Protein AF-0000000067949387 (afdb_homodimer)

Secondary structure (DSSP, 8-state):
------EEEEE-SSEEEEEEE-TT--GGGEEEEEETTTEEEEEEEEPPPP--TT-EEEE--S--EEEEEEEE--TTB-GGG-EEEEETTEEEEEEEBP-------/------EEEEE-SSEEEEEEE-TT--GGGEEEEEETTTEEEEEEEEPPPP--TT-EEEE--S--EEEEEEEE--TTB-GGG-EEEEETTEEEEEEEBP-------

InterPro domains:
  IPR002068 Alpha crystallin/Hsp20 domain [PF00011] (8-102)
  IPR002068 Alpha crystallin/Hsp20 domain [PS01031] (1-105)
  IPR008978 HSP20-like chaperone [G3DSA:2.60.40.790] (1-105)
  IPR008978 HSP20-like chaperone [SSF49764] (3-104)
  IPR031107 Small heat shock protein [PTHR11527] (1-102)

pLDDT: mean 88.62, std 13.24, range [41.31, 98.38]

Sequence (210 aa):
AFVSTQVDWKETPEAHVFKADLPGLKKEEVKVEIEDDRVLQISGERNVEKEDKNDEWHRVERSSGKFMRRFRLPENAKTEQVKASIENGVLTVTVPKEQVKKPHVAFVSTQVDWKETPEAHVFKADLPGLKKEEVKVEIEDDRVLQISGERNVEKEDKNDEWHRVERSSGKFMRRFRLPENAKTEQVKASIENGVLTVTVPKEQVKKPHV

Structure (mmCIF, N/CA/C/O backbone):
data_AF-0000000067949387-model_v1
#
loop_
_entity.id
_entity.type
_entity.pdbx_description
1 polymer 'SHSP domain-containing protein'
#
loop_
_atom_site.group_PDB
_atom_site.id
_atom_site.type_symbol
_atom_site.label_atom_id
_atom_site.label_alt_id
_atom_site.label_comp_id
_atom_site.label_asym_id
_atom_site.label_entity_id
_atom_site.label_seq_id
_atom_site.pdbx_PDB_ins_code
_atom_site.Cartn_x
_atom_site.Cartn_y
_atom_site.Cartn_z
_atom_site.occupancy
_atom_site.B_iso_or_equiv
_atom_site.auth_seq_id
_atom_site.auth_comp_id
_atom_site.auth_asym_id
_atom_site.auth_atom_id
_atom_site.pdbx_PDB_model_num
ATOM 1 N N . ALA A 1 1 ? -15.594 3.656 -7.992 1 42.53 1 ALA A N 1
ATOM 2 C CA . ALA A 1 1 ? -14.227 3.996 -8.383 1 42.53 1 ALA A CA 1
ATOM 3 C C . ALA A 1 1 ? -13.289 2.805 -8.203 1 42.53 1 ALA A C 1
ATOM 5 O O . ALA A 1 1 ? -13.281 2.172 -7.145 1 42.53 1 ALA A O 1
ATOM 6 N N . PHE A 1 2 ? -13.094 2.039 -9.281 1 52.03 2 PHE A N 1
ATOM 7 C CA . PHE A 1 2 ? -12.367 0.774 -9.289 1 52.03 2 PHE A CA 1
ATOM 8 C C . PHE A 1 2 ? -10.914 0.983 -8.891 1 52.03 2 PHE A C 1
ATOM 10 O O . PHE A 1 2 ? -10.234 1.859 -9.43 1 52.03 2 PHE A O 1
ATOM 17 N N . VAL A 1 3 ? -10.609 0.532 -7.598 1 63 3 VAL A N 1
ATOM 18 C CA . VAL A 1 3 ? -9.242 0.746 -7.145 1 63 3 VAL A CA 1
ATOM 19 C C . VAL A 1 3 ? -8.305 -0.229 -7.852 1 63 3 VAL A C 1
ATOM 21 O O . VAL A 1 3 ? -8.609 -1.419 -7.969 1 63 3 VAL A O 1
ATOM 24 N N . SER A 1 4 ? -7.469 0.314 -8.672 1 75.31 4 SER A N 1
ATOM 25 C CA . SER A 1 4 ? -6.496 -0.556 -9.32 1 75.31 4 SER A CA 1
ATOM 26 C C . SER A 1 4 ? -5.379 -0.956 -8.359 1 75.31 4 SER A C 1
ATOM 28 O O . SER A 1 4 ? -4.703 -0.095 -7.797 1 75.31 4 SER A O 1
ATOM 30 N N . THR A 1 5 ? -5.375 -2.234 -7.984 1 89.75 5 THR A N 1
ATOM 31 C CA . THR A 1 5 ? -4.328 -2.793 -7.137 1 89.75 5 THR A CA 1
ATOM 32 C C . THR A 1 5 ? -3.143 -3.258 -7.98 1 89.75 5 THR A C 1
ATOM 34 O O . THR A 1 5 ? -3.312 -4.016 -8.938 1 89.75 5 THR A O 1
ATOM 37 N N . GLN A 1 6 ? -2.02 -2.697 -7.75 1 91.25 6 GLN A N 1
ATOM 38 C CA . GLN A 1 6 ? -0.816 -3.061 -8.492 1 91.25 6 GLN A CA 1
ATOM 39 C C . GLN A 1 6 ? -0.264 -4.402 -8.023 1 91.25 6 GLN A C 1
ATOM 41 O O . GLN A 1 6 ? -0.118 -4.633 -6.82 1 91.25 6 GLN A O 1
ATOM 46 N N . VAL A 1 7 ? 0.048 -5.312 -9.016 1 95.44 7 VAL A N 1
ATOM 47 C CA . VAL A 1 7 ? 0.517 -6.652 -8.672 1 95.44 7 VAL A CA 1
ATOM 48 C C . VAL A 1 7 ? 1.764 -6.988 -9.492 1 95.44 7 VAL A C 1
ATOM 50 O O . VAL A 1 7 ? 1.801 -6.758 -10.703 1 95.44 7 VAL A O 1
ATOM 53 N N . ASP A 1 8 ? 2.742 -7.422 -8.82 1 95.06 8 ASP A N 1
ATOM 54 C CA . ASP A 1 8 ? 3.879 -8.062 -9.477 1 95.06 8 ASP A CA 1
ATOM 55 C C . ASP A 1 8 ? 3.707 -9.578 -9.516 1 95.06 8 ASP A C 1
ATOM 57 O O . ASP A 1 8 ? 3.182 -10.172 -8.578 1 95.06 8 ASP A O 1
ATOM 61 N N . TRP A 1 9 ? 4.176 -10.141 -10.594 1 96.88 9 TRP A N 1
ATOM 62 C CA . TRP A 1 9 ? 4.199 -11.594 -10.727 1 96.88 9 TRP A CA 1
ATOM 63 C C . TRP A 1 9 ? 5.551 -12.078 -11.242 1 96.88 9 TRP A C 1
ATOM 65 O O . TRP A 1 9 ? 5.914 -11.805 -12.391 1 96.88 9 TRP A O 1
ATOM 75 N N . LYS A 1 10 ? 6.215 -12.75 -10.406 1 95.56 10 LYS A N 1
ATOM 76 C CA . LYS A 1 10 ? 7.496 -13.328 -10.797 1 95.56 10 LYS A CA 1
ATOM 77 C C . LYS A 1 10 ? 7.461 -14.852 -10.711 1 95.56 10 LYS A C 1
ATOM 79 O O . LYS A 1 10 ? 6.82 -15.406 -9.812 1 95.56 10 LYS A O 1
ATOM 84 N N . GLU A 1 11 ? 8.195 -15.438 -11.562 1 95.38 11 GLU A N 1
ATOM 85 C CA . GLU A 1 11 ? 8.336 -16.891 -11.594 1 95.38 11 GLU A CA 1
ATOM 86 C C . GLU A 1 11 ? 9.758 -17.312 -11.227 1 95.38 11 GLU A C 1
ATOM 88 O O . GLU A 1 11 ? 10.719 -16.906 -11.883 1 95.38 11 GLU A O 1
ATOM 93 N N . THR A 1 12 ? 9.914 -18.047 -10.133 1 94.44 12 THR A N 1
ATOM 94 C CA . THR A 1 12 ? 11.188 -18.641 -9.734 1 94.44 12 THR A CA 1
ATOM 95 C C . THR A 1 12 ? 11.25 -20.109 -10.141 1 94.44 12 THR A C 1
ATOM 97 O O . THR A 1 12 ? 10.258 -20.672 -10.609 1 94.44 12 THR A O 1
ATOM 100 N N . PRO A 1 13 ? 12.383 -20.688 -10.008 1 92.38 13 PRO A N 1
ATOM 101 C CA . PRO A 1 13 ? 12.445 -22.125 -10.312 1 92.38 13 PRO A CA 1
ATOM 102 C C . PRO A 1 13 ? 11.492 -22.953 -9.461 1 92.38 13 PRO A C 1
ATOM 104 O O . PRO A 1 13 ? 11 -23.984 -9.906 1 92.38 13 PRO A O 1
ATOM 107 N N . GLU A 1 14 ? 11.086 -22.406 -8.297 1 94.75 14 GLU A N 1
ATOM 108 C CA . GLU A 1 14 ? 10.336 -23.219 -7.344 1 94.75 14 GLU A CA 1
ATOM 109 C C . GLU A 1 14 ? 8.883 -22.797 -7.266 1 94.75 14 GLU A C 1
ATOM 111 O O . GLU A 1 14 ? 8.023 -23.547 -6.789 1 94.75 14 GLU A O 1
ATOM 116 N N . ALA A 1 15 ? 8.648 -21.562 -7.715 1 97.31 15 ALA A N 1
ATOM 117 C CA . ALA A 1 15 ? 7.297 -21.094 -7.418 1 97.31 15 ALA A CA 1
ATOM 118 C C . ALA A 1 15 ? 6.934 -19.891 -8.289 1 97.31 15 ALA A C 1
ATOM 120 O O . ALA A 1 15 ? 7.805 -19.266 -8.898 1 97.31 15 ALA A O 1
ATOM 121 N N . HIS A 1 16 ? 5.66 -19.625 -8.438 1 97.31 16 HIS A N 1
ATOM 122 C CA . HIS A 1 16 ? 5.117 -18.344 -8.859 1 97.31 16 HIS A CA 1
ATOM 123 C C . HIS A 1 16 ? 4.812 -17.453 -7.668 1 97.31 16 HIS A C 1
ATOM 125 O O . HIS A 1 16 ? 4.137 -17.875 -6.727 1 97.31 16 HIS A O 1
ATOM 131 N N . VAL A 1 17 ? 5.277 -16.234 -7.723 1 97.38 17 VAL A N 1
ATOM 132 C CA . VAL A 1 17 ? 5.121 -15.336 -6.586 1 97.38 17 VAL A CA 1
ATOM 133 C C . VAL A 1 17 ? 4.41 -14.062 -7.027 1 97.38 17 VAL A C 1
ATOM 135 O O . VAL A 1 17 ? 4.848 -13.398 -7.977 1 97.38 17 VAL A O 1
ATOM 138 N N . PHE A 1 18 ? 3.357 -13.766 -6.352 1 97.5 18 PHE A N 1
ATOM 139 C CA . PHE A 1 18 ? 2.598 -12.539 -6.57 1 97.5 18 PHE A CA 1
ATOM 140 C C . PHE A 1 18 ? 2.736 -11.594 -5.383 1 97.5 18 PHE A C 1
ATOM 142 O O . PHE A 1 18 ? 2.586 -12.008 -4.234 1 97.5 18 PHE A O 1
ATOM 149 N N . LYS A 1 19 ? 3.018 -10.422 -5.664 1 96.19 19 LYS A N 1
ATOM 150 C CA . LYS A 1 19 ? 3.045 -9.375 -4.645 1 96.19 19 LYS A CA 1
ATOM 151 C C . LYS A 1 19 ? 2.092 -8.234 -5 1 96.19 19 LYS A C 1
ATOM 153 O O . LYS A 1 19 ? 2.193 -7.648 -6.082 1 96.19 19 LYS A O 1
ATOM 158 N N . ALA A 1 20 ? 1.196 -7.918 -4.129 1 95.69 20 ALA A N 1
ATOM 159 C CA . ALA A 1 20 ? 0.188 -6.887 -4.367 1 95.69 20 ALA A CA 1
ATOM 160 C C . ALA A 1 20 ? 0.258 -5.793 -3.305 1 95.69 20 ALA A C 1
ATOM 162 O O . ALA A 1 20 ? 0.386 -6.086 -2.113 1 95.69 20 ALA A O 1
ATOM 163 N N . ASP A 1 21 ? 0.203 -4.621 -3.734 1 94.25 21 ASP A N 1
ATOM 164 C CA . ASP A 1 21 ? 0.101 -3.5 -2.807 1 94.25 21 ASP A CA 1
ATOM 165 C C . ASP A 1 21 ? -1.334 -3.32 -2.316 1 94.25 21 ASP A C 1
ATOM 167 O O . ASP A 1 21 ? -2.217 -2.936 -3.086 1 94.25 21 ASP A O 1
ATOM 171 N N . LEU A 1 22 ? -1.484 -3.553 -0.983 1 93.81 22 LEU A N 1
ATOM 172 C CA . LEU A 1 22 ? -2.805 -3.449 -0.37 1 93.81 22 LEU A CA 1
ATOM 173 C C . LEU A 1 22 ? -2.738 -2.656 0.931 1 93.81 22 LEU A C 1
ATOM 175 O O . LEU A 1 22 ? -3.125 -3.158 1.989 1 93.81 22 LEU A O 1
ATOM 179 N N . PRO A 1 23 ? -2.303 -1.479 0.824 1 94 23 PRO A N 1
ATOM 180 C CA . PRO A 1 23 ? -2.186 -0.702 2.059 1 94 23 PRO A CA 1
ATOM 181 C C . PRO A 1 23 ? -3.521 -0.524 2.775 1 94 23 PRO A C 1
ATOM 183 O O . PRO A 1 23 ? -4.527 -0.191 2.141 1 94 23 PRO A O 1
ATOM 186 N N . GLY A 1 24 ? -3.523 -0.731 4.039 1 92.44 24 GLY A N 1
ATOM 187 C CA . GLY A 1 24 ? -4.695 -0.484 4.863 1 92.44 24 GLY A CA 1
ATOM 188 C C . GLY A 1 24 ? -5.539 -1.726 5.086 1 92.44 24 GLY A C 1
ATOM 189 O O . GLY A 1 24 ? -6.453 -1.719 5.914 1 92.44 24 GLY A O 1
ATOM 190 N N . LEU A 1 25 ? -5.211 -2.756 4.367 1 93.19 25 LEU A N 1
ATOM 191 C CA . LEU A 1 25 ? -6.02 -3.963 4.496 1 93.19 25 LEU A CA 1
ATOM 192 C C . LEU A 1 25 ? -5.352 -4.969 5.426 1 93.19 25 LEU A C 1
ATOM 194 O O . LEU A 1 25 ? -4.125 -5.121 5.406 1 93.19 25 LEU A O 1
ATOM 198 N N . LYS A 1 26 ? -6.195 -5.582 6.164 1 92.44 26 LYS A N 1
ATOM 199 C CA . LYS A 1 26 ? -5.746 -6.707 6.98 1 92.44 26 LYS A CA 1
ATOM 200 C C . LYS A 1 26 ? -5.953 -8.031 6.254 1 92.44 26 LYS A C 1
ATOM 202 O O . LYS A 1 26 ? -6.617 -8.078 5.215 1 92.44 26 LYS A O 1
ATOM 207 N N . LYS A 1 27 ? -5.445 -9.039 6.844 1 92.69 27 LYS A N 1
ATOM 208 C CA . LYS A 1 27 ? -5.48 -10.367 6.246 1 92.69 27 LYS A CA 1
ATOM 209 C C . LYS A 1 27 ? -6.914 -10.82 5.996 1 92.69 27 LYS A C 1
ATOM 211 O O . LYS A 1 27 ? -7.211 -11.422 4.957 1 92.69 27 LYS A O 1
ATOM 216 N N . GLU A 1 28 ? -7.801 -10.516 6.984 1 93.56 28 GLU A N 1
ATOM 217 C CA . GLU A 1 28 ? -9.18 -11 6.914 1 93.56 28 GLU A CA 1
ATOM 218 C C . GLU A 1 28 ? -9.969 -10.258 5.844 1 93.56 28 GLU A C 1
ATOM 220 O O . GLU A 1 28 ? -11.062 -10.688 5.457 1 93.56 28 GLU A O 1
ATOM 225 N N . GLU A 1 29 ? -9.414 -9.172 5.352 1 94 29 GLU A N 1
ATOM 226 C CA . GLU A 1 29 ? -10.125 -8.336 4.387 1 94 29 GLU A CA 1
ATOM 227 C C . GLU A 1 29 ? -9.695 -8.664 2.957 1 94 29 GLU A C 1
ATOM 229 O O . GLU A 1 29 ? -10.164 -8.039 2.004 1 94 29 GLU A O 1
ATOM 234 N N . VAL A 1 30 ? -8.859 -9.609 2.785 1 95.69 30 VAL A N 1
ATOM 235 C CA . VAL A 1 30 ? -8.352 -10.008 1.476 1 95.69 30 VAL A CA 1
ATOM 236 C C . VAL A 1 30 ? -8.742 -11.453 1.189 1 95.69 30 VAL A C 1
ATOM 238 O O . VAL A 1 30 ? -8.641 -12.32 2.064 1 95.69 30 VAL A O 1
ATOM 241 N N . LYS A 1 31 ? -9.219 -11.672 0.039 1 96.75 31 LYS A N 1
ATOM 242 C CA . LYS A 1 31 ? -9.594 -13.016 -0.39 1 96.75 31 LYS A CA 1
ATOM 243 C C . LYS A 1 31 ? -8.68 -13.508 -1.514 1 96.75 31 LYS A C 1
ATOM 245 O O . LYS A 1 31 ? -8.5 -12.82 -2.52 1 96.75 31 LYS A O 1
ATOM 250 N N . VAL A 1 32 ? -8.086 -14.656 -1.288 1 97.31 32 VAL A N 1
ATOM 251 C CA . VAL A 1 32 ? -7.262 -15.32 -2.291 1 97.31 32 VAL A CA 1
ATOM 252 C C . VAL A 1 32 ? -7.867 -16.688 -2.633 1 97.31 32 VAL A C 1
ATOM 254 O O . VAL A 1 32 ? -8.039 -17.531 -1.756 1 97.31 32 VAL A O 1
ATOM 257 N N . GLU A 1 33 ? -8.125 -16.891 -3.916 1 96.88 33 GLU A N 1
ATOM 258 C CA . GLU A 1 33 ? -8.789 -18.125 -4.309 1 96.88 33 GLU A CA 1
ATOM 259 C C . GLU A 1 33 ? -8.227 -18.656 -5.629 1 96.88 33 GLU A C 1
ATOM 261 O O . GLU A 1 33 ? -7.758 -17.875 -6.465 1 96.88 33 GLU A O 1
ATOM 266 N N . ILE A 1 34 ? -8.305 -19.922 -5.695 1 95.62 34 ILE A N 1
ATOM 267 C CA . ILE A 1 34 ? -8.039 -20.562 -6.98 1 95.62 34 ILE A CA 1
ATOM 268 C C . ILE A 1 34 ? -9.359 -20.969 -7.629 1 95.62 34 ILE A C 1
ATOM 270 O O . ILE A 1 34 ? -10.117 -21.75 -7.062 1 95.62 34 ILE A O 1
ATOM 274 N N . GLU A 1 35 ? -9.57 -20.344 -8.68 1 92.75 35 GLU A N 1
ATOM 275 C CA . GLU A 1 35 ? -10.781 -20.688 -9.414 1 92.75 35 GLU A CA 1
ATOM 276 C C . GLU A 1 35 ? -10.523 -21.828 -10.391 1 92.75 35 GLU A C 1
ATOM 278 O O . GLU A 1 35 ? -9.383 -22.234 -10.586 1 92.75 35 GLU A O 1
ATOM 283 N N . ASP A 1 36 ? -11.633 -22.188 -11.016 1 85.56 36 ASP A N 1
ATOM 284 C CA . ASP A 1 36 ? -11.523 -23.203 -12.047 1 85.56 36 ASP A CA 1
ATOM 285 C C . ASP A 1 36 ? -10.555 -22.766 -13.148 1 85.56 36 ASP A C 1
ATOM 287 O O . ASP A 1 36 ? -10.305 -21.578 -13.32 1 85.56 36 ASP A O 1
ATOM 291 N N . ASP A 1 37 ? -9.766 -23.75 -13.711 1 86.56 37 ASP A N 1
ATOM 292 C CA . ASP A 1 37 ? -8.883 -23.531 -14.852 1 86.56 37 ASP A CA 1
ATOM 293 C C . ASP A 1 37 ? -7.59 -22.844 -14.422 1 86.56 37 ASP A C 1
ATOM 295 O O . ASP A 1 37 ? -7.043 -22.031 -15.164 1 86.56 37 ASP A O 1
ATOM 299 N N . ARG A 1 38 ? -7.199 -22.969 -13.164 1 93.5 38 ARG A N 1
ATOM 300 C CA . ARG A 1 38 ? -5.91 -22.531 -12.648 1 93.5 38 ARG A CA 1
ATOM 301 C C . ARG A 1 38 ? -5.809 -21 -12.656 1 93.5 38 ARG A C 1
ATOM 303 O O . ARG A 1 38 ? -4.793 -20.453 -13.078 1 93.5 38 ARG A O 1
ATOM 310 N N . VAL A 1 39 ? -6.969 -20.391 -12.289 1 97.06 39 VAL A N 1
ATOM 311 C CA . VAL A 1 39 ? -6.953 -18.938 -12.227 1 97.06 39 VAL A CA 1
ATOM 312 C C . VAL A 1 39 ? -6.84 -18.484 -10.766 1 97.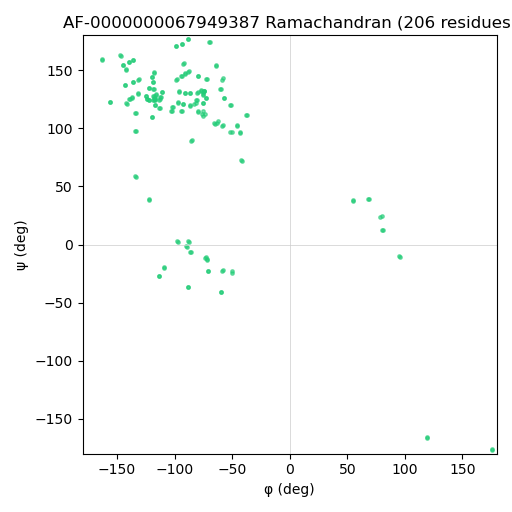06 39 VAL A C 1
ATOM 314 O O . VAL A 1 39 ? -7.676 -18.844 -9.938 1 97.06 39 VAL A O 1
ATOM 317 N N . LEU A 1 40 ? -5.793 -17.797 -10.477 1 97.75 40 LEU A N 1
ATOM 318 C CA . LEU A 1 40 ? -5.641 -17.172 -9.164 1 97.75 40 LEU A CA 1
ATOM 319 C C . LEU A 1 40 ? -6.406 -15.859 -9.094 1 97.75 40 LEU A C 1
ATOM 321 O O . LEU A 1 40 ? -6.23 -14.992 -9.945 1 97.75 40 LEU A O 1
ATOM 325 N N . GLN A 1 41 ? -7.258 -15.75 -8.148 1 97.38 41 GLN A N 1
ATOM 326 C CA . GLN A 1 41 ? -8.016 -14.516 -7.961 1 97.38 41 GLN A CA 1
ATOM 327 C C . GLN A 1 41 ? -7.676 -13.859 -6.629 1 97.38 41 GLN A C 1
ATOM 329 O O . GLN A 1 41 ? -7.699 -14.516 -5.582 1 97.38 41 GLN A O 1
ATOM 334 N N . ILE A 1 42 ? -7.371 -12.633 -6.688 1 96.94 42 ILE A N 1
ATOM 335 C CA . ILE A 1 42 ? -7.141 -11.82 -5.496 1 96.94 42 ILE A CA 1
ATOM 336 C C . ILE A 1 42 ? -8.172 -10.695 -5.43 1 96.94 42 ILE A C 1
ATOM 338 O O . ILE A 1 42 ? -8.344 -9.938 -6.387 1 96.94 42 ILE A O 1
ATOM 342 N N . SER A 1 43 ? -8.852 -10.625 -4.301 1 96.38 43 SER A N 1
ATOM 343 C CA . SER A 1 43 ? -9.883 -9.602 -4.199 1 96.38 43 SER A CA 1
ATOM 344 C C . SER A 1 43 ? -10.008 -9.086 -2.771 1 96.38 43 SER A C 1
ATOM 346 O O . SER A 1 43 ? -9.547 -9.727 -1.827 1 96.38 43 SER A O 1
ATOM 348 N N . GLY A 1 44 ? -10.648 -7.93 -2.645 1 94.62 44 GLY A N 1
ATOM 349 C CA . GLY A 1 44 ? -10.883 -7.281 -1.365 1 94.62 44 GLY A CA 1
ATOM 350 C C . GLY A 1 44 ? -11.547 -5.922 -1.499 1 94.62 44 GLY A C 1
ATOM 351 O O . GLY A 1 44 ? -11.992 -5.547 -2.586 1 94.62 44 GLY A O 1
ATOM 352 N N . GLU A 1 45 ? -11.68 -5.301 -0.324 1 92.19 45 GLU A N 1
ATOM 353 C CA . GLU A 1 45 ? -12.336 -3.994 -0.325 1 92.19 45 GLU A CA 1
ATOM 354 C C . GLU A 1 45 ? -11.672 -3.045 0.669 1 92.19 45 GLU A C 1
ATOM 356 O O . GLU A 1 45 ? -11.57 -3.354 1.858 1 92.19 45 GLU A O 1
ATOM 361 N N . ARG A 1 46 ? -11.211 -1.939 0.108 1 87.31 46 ARG A N 1
ATOM 362 C CA . ARG A 1 46 ? -10.656 -0.901 0.968 1 87.31 46 ARG A CA 1
ATOM 363 C C . ARG A 1 46 ? -11.719 0.128 1.343 1 87.31 46 ARG A C 1
ATOM 365 O O . ARG A 1 46 ? -12.359 0.709 0.468 1 87.31 46 ARG A O 1
ATOM 372 N N . ASN A 1 47 ? -11.891 0.221 2.574 1 76.19 47 ASN A N 1
ATOM 373 C CA . ASN A 1 47 ? -12.914 1.165 3.008 1 76.19 47 ASN A CA 1
ATOM 374 C C . ASN A 1 47 ? -12.414 2.605 2.934 1 76.19 47 ASN A C 1
ATOM 376 O O . ASN A 1 47 ? -11.242 2.875 3.182 1 76.19 47 ASN A O 1
ATOM 380 N N . VAL A 1 48 ? -13.383 3.35 2.303 1 65.94 48 VAL A N 1
ATOM 381 C CA . VAL A 1 48 ? -13.086 4.777 2.287 1 65.94 48 VAL A CA 1
ATOM 382 C C . VAL A 1 48 ? -13.344 5.375 3.67 1 65.94 48 VAL A C 1
ATOM 384 O O . VAL A 1 48 ? -14.281 4.977 4.359 1 65.94 48 VAL A O 1
ATOM 387 N N . GLU A 1 49 ? -12.398 6.055 4.145 1 68.88 49 GLU A N 1
ATOM 388 C CA . GLU A 1 49 ? -12.703 6.77 5.383 1 68.88 49 GLU A CA 1
ATOM 389 C C . GLU A 1 49 ? -13.984 7.578 5.254 1 68.88 49 GLU A C 1
ATOM 391 O O . GLU A 1 49 ? -14.211 8.234 4.23 1 68.88 49 GLU A O 1
ATOM 396 N N . LYS A 1 50 ? -14.977 7.234 6.141 1 65.31 50 LYS A N 1
ATOM 397 C CA . LYS A 1 50 ? -16.266 7.926 6.172 1 65.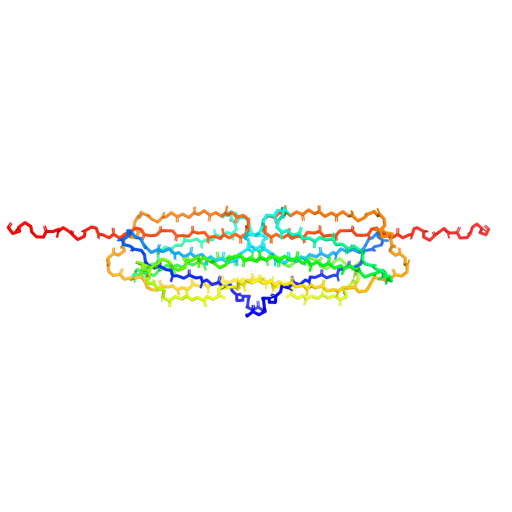31 50 LYS A CA 1
ATOM 398 C C . LYS A 1 50 ? -16.078 9.422 6.398 1 65.31 50 LYS A C 1
ATOM 400 O O . LYS A 1 50 ? -15.242 9.836 7.207 1 65.31 50 LYS A O 1
ATOM 405 N N . GLU A 1 51 ? -16.641 10.062 5.527 1 66.75 51 GLU A N 1
ATOM 406 C CA . GLU A 1 51 ? -16.609 11.516 5.648 1 66.75 51 GLU A CA 1
ATOM 407 C C . GLU A 1 51 ? -17.375 11.984 6.879 1 66.75 51 GLU A C 1
ATOM 409 O O . GLU A 1 51 ? -18.516 11.57 7.105 1 66.75 51 GLU A O 1
ATOM 414 N N . ASP A 1 52 ? -16.672 12.344 7.855 1 74.38 52 ASP A N 1
ATOM 415 C CA . ASP A 1 52 ? -17.312 13.094 8.93 1 74.38 52 ASP A CA 1
ATOM 416 C C . ASP A 1 52 ? -17.625 14.523 8.484 1 74.38 52 ASP A C 1
ATOM 418 O O . ASP A 1 52 ? -16.797 15.188 7.879 1 74.38 52 ASP A O 1
ATOM 422 N N . LYS A 1 53 ? -18.828 14.836 8.648 1 77.38 53 LYS A N 1
ATOM 423 C CA . LYS A 1 53 ? -19.328 16.141 8.227 1 77.38 53 LYS A CA 1
ATOM 424 C C . LYS A 1 53 ? -18.438 17.266 8.758 1 77.38 53 LYS A C 1
ATOM 426 O O . LYS A 1 53 ? -18.312 18.328 8.141 1 77.38 53 LYS A O 1
ATOM 431 N N . ASN A 1 54 ? -17.781 16.922 9.82 1 82.06 54 ASN A N 1
ATOM 432 C CA . ASN A 1 54 ? -16.969 17.953 10.445 1 82.06 54 ASN A CA 1
ATOM 433 C C . ASN A 1 54 ? -15.555 17.984 9.867 1 82.06 54 ASN A C 1
ATOM 435 O O . ASN A 1 54 ? -14.758 18.859 10.195 1 82.06 54 ASN A O 1
ATOM 439 N N . ASP A 1 55 ? -15.32 17.109 9 1 88.25 55 ASP A N 1
ATOM 440 C CA . ASP A 1 55 ? -13.977 17.062 8.422 1 88.25 55 ASP A CA 1
ATOM 441 C C . ASP A 1 55 ? -13.914 17.828 7.105 1 88.25 55 ASP A C 1
ATOM 443 O O . ASP A 1 55 ? -14.859 17.797 6.312 1 88.25 55 ASP A O 1
ATOM 447 N N . GLU A 1 56 ? -12.93 18.641 7.004 1 92.06 56 GLU A N 1
ATOM 448 C CA . GLU A 1 56 ? -12.656 19.281 5.723 1 92.06 56 GLU A CA 1
ATOM 449 C C . GLU A 1 56 ? -11.57 18.547 4.953 1 92.06 56 GLU A C 1
ATOM 451 O O . GLU A 1 56 ? -10.422 18.453 5.41 1 92.06 56 GLU A O 1
ATOM 456 N N . TRP A 1 57 ? -11.945 18.094 3.725 1 92.62 57 TRP A N 1
ATOM 457 C CA . TRP A 1 57 ? -10.992 17.344 2.918 1 92.62 57 TRP A CA 1
ATOM 458 C C . TRP A 1 57 ? -10.242 18.266 1.959 1 92.62 57 TRP A C 1
ATOM 460 O O . TRP A 1 57 ? -10.844 18.875 1.071 1 92.62 57 TRP A O 1
ATOM 470 N N . HIS A 1 58 ? -8.969 18.312 2.254 1 94.62 58 HIS A N 1
ATOM 471 C CA . HIS A 1 58 ? -8.141 19.156 1.395 1 94.62 58 HIS A CA 1
ATOM 472 C C . HIS A 1 58 ? -7.625 18.359 0.194 1 94.62 58 HIS A C 1
ATOM 474 O O . HIS A 1 58 ? -7.5 18.906 -0.904 1 94.62 58 HIS A O 1
ATOM 480 N N . ARG A 1 59 ? -7.281 17.016 0.388 1 93.38 59 ARG A N 1
ATOM 481 C CA . ARG A 1 59 ? -6.785 16.125 -0.656 1 93.38 59 ARG A CA 1
ATOM 482 C C . ARG A 1 59 ? -7.336 14.719 -0.477 1 93.38 59 ARG A C 1
ATOM 484 O O . ARG A 1 59 ? -7.434 14.227 0.648 1 93.38 59 ARG A O 1
ATOM 491 N N . VAL A 1 60 ? -7.727 14.141 -1.578 1 91.69 60 VAL A N 1
ATOM 492 C CA . VAL A 1 60 ? -8.156 12.75 -1.599 1 91.69 60 VAL A CA 1
ATOM 493 C C . VAL A 1 60 ? -7.508 12.023 -2.775 1 91.69 60 VAL A C 1
ATOM 495 O O . VAL A 1 60 ? -7.969 12.133 -3.914 1 91.69 60 VAL A O 1
ATOM 498 N N . GLU A 1 61 ? -6.43 11.344 -2.426 1 91.69 61 GLU A N 1
ATOM 499 C CA . GLU A 1 61 ? -5.695 10.688 -3.504 1 91.69 61 GLU A CA 1
ATOM 500 C C . GLU A 1 61 ? -5.766 9.172 -3.381 1 91.69 61 GLU A C 1
ATOM 502 O O . GLU A 1 61 ? -5.559 8.453 -4.359 1 91.69 61 GLU A O 1
ATOM 507 N N . ARG A 1 62 ? -5.945 8.672 -2.162 1 91.19 62 ARG A N 1
ATOM 508 C CA . ARG A 1 62 ? -5.879 7.234 -1.923 1 91.19 62 ARG A CA 1
ATOM 509 C C . ARG A 1 62 ? -7.109 6.527 -2.48 1 91.19 62 ARG A C 1
ATOM 511 O O . ARG A 1 62 ? -8.219 7.055 -2.402 1 91.19 62 ARG A O 1
ATOM 518 N N . SER A 1 63 ? -6.797 5.418 -2.965 1 83.69 63 SER A N 1
ATOM 519 C CA . SER A 1 63 ? -7.867 4.652 -3.594 1 83.69 63 SER A CA 1
ATOM 520 C C . SER A 1 63 ? -8.719 3.938 -2.553 1 83.69 63 SER A C 1
ATOM 522 O O . SER A 1 63 ? -8.242 3.609 -1.467 1 83.69 63 SER A O 1
ATOM 524 N N . SER A 1 64 ? -9.969 3.873 -2.898 1 86.5 64 SER A N 1
ATOM 525 C CA . SER A 1 64 ? -10.898 3.107 -2.07 1 86.5 64 SER A CA 1
ATOM 526 C C . SER A 1 64 ? -11.883 2.318 -2.926 1 86.5 64 SER A C 1
ATOM 528 O O . SER A 1 64 ? -12.039 2.6 -4.113 1 86.5 64 SER A O 1
ATOM 530 N N . GLY A 1 65 ? -12.422 1.24 -2.293 1 89.31 65 GLY A N 1
ATOM 531 C CA . GLY A 1 65 ? -13.391 0.421 -2.994 1 89.31 65 GLY A CA 1
ATOM 532 C C . GLY A 1 65 ? -12.945 -1.018 -3.174 1 89.31 65 GLY A C 1
ATOM 533 O O . GLY A 1 65 ? -11.992 -1.462 -2.525 1 89.31 65 GLY A O 1
ATOM 534 N N . LYS A 1 66 ? -13.695 -1.64 -4.051 1 92.12 66 LYS A N 1
ATOM 535 C CA . LYS A 1 66 ? -13.43 -3.055 -4.293 1 92.12 66 LYS A CA 1
ATOM 536 C C . LYS A 1 66 ? -12.43 -3.244 -5.43 1 92.12 66 LYS A C 1
ATOM 538 O O . LYS A 1 66 ? -12.367 -2.428 -6.352 1 92.12 66 LYS A O 1
ATOM 543 N N . PHE A 1 67 ? -11.719 -4.211 -5.297 1 93.38 67 PHE A N 1
ATOM 544 C CA . PHE A 1 67 ? -10.82 -4.602 -6.379 1 93.38 67 PHE A CA 1
ATOM 545 C C . PHE A 1 67 ? -10.859 -6.109 -6.598 1 93.38 67 PHE A C 1
ATOM 547 O O . PHE A 1 67 ? -11.258 -6.859 -5.703 1 93.38 67 PHE A O 1
ATOM 554 N N . MET A 1 68 ? -10.469 -6.473 -7.746 1 95.19 68 MET A N 1
ATOM 555 C CA . MET A 1 68 ? -10.336 -7.879 -8.117 1 95.19 68 MET A CA 1
ATOM 556 C C . MET A 1 68 ? -9.336 -8.055 -9.258 1 95.19 68 MET A C 1
ATOM 558 O O . MET A 1 68 ? -9.492 -7.449 -10.32 1 95.19 68 MET A O 1
ATOM 562 N N . ARG A 1 69 ? -8.352 -8.875 -8.945 1 96.56 69 ARG A N 1
ATOM 563 C CA . ARG A 1 69 ? -7.348 -9.203 -9.953 1 96.56 69 ARG A CA 1
ATOM 564 C C . ARG A 1 69 ? -7.32 -10.703 -10.227 1 96.56 69 ARG A C 1
ATOM 566 O O . ARG A 1 69 ? -7.438 -11.516 -9.305 1 96.56 69 ARG A O 1
ATOM 573 N N . ARG A 1 70 ? -7.07 -11.031 -11.539 1 96.12 70 ARG A N 1
ATOM 574 C CA . ARG A 1 70 ? -7.031 -12.438 -11.93 1 96.12 70 ARG A CA 1
ATOM 575 C C . ARG A 1 70 ? -5.781 -12.742 -12.742 1 96.12 70 ARG A C 1
ATOM 577 O O . ARG A 1 70 ? -5.383 -11.953 -13.602 1 96.12 70 ARG A O 1
ATOM 584 N N . PHE A 1 71 ? -5.254 -13.891 -12.492 1 97.06 71 PHE A N 1
ATOM 585 C CA . PHE A 1 71 ? -4.055 -14.352 -13.18 1 97.06 71 PHE A CA 1
ATOM 586 C C . PHE A 1 71 ? -4.188 -15.812 -13.586 1 97.06 71 PHE A C 1
ATOM 588 O O . PHE A 1 71 ? -4.422 -16.672 -12.742 1 97.06 71 PHE A O 1
ATOM 595 N N . ARG A 1 72 ? -3.971 -16.094 -14.797 1 96.88 72 ARG A N 1
ATOM 596 C CA . ARG A 1 72 ? -3.965 -17.484 -15.234 1 96.88 72 ARG A CA 1
ATOM 597 C C . ARG A 1 72 ? -2.609 -18.141 -14.977 1 96.88 72 ARG A C 1
ATOM 599 O O . ARG A 1 72 ? -1.589 -17.688 -15.5 1 96.88 72 ARG A O 1
ATOM 606 N N . LEU A 1 73 ? -2.664 -19.156 -14.219 1 96.69 73 LEU A N 1
ATOM 607 C CA . LEU A 1 73 ? -1.425 -19.828 -13.844 1 96.69 73 LEU A CA 1
ATOM 608 C C . LEU A 1 73 ? -1.046 -20.891 -14.875 1 96.69 73 LEU A C 1
ATOM 610 O O . LEU A 1 73 ? -1.92 -21.516 -15.477 1 96.69 73 LEU A O 1
ATOM 614 N N . PRO A 1 74 ? 0.214 -21.078 -15 1 94.38 74 PRO A N 1
ATOM 615 C CA . PRO A 1 74 ? 0.643 -22.141 -15.906 1 94.38 74 PRO A CA 1
ATOM 616 C C . PRO A 1 74 ? 0.323 -23.531 -15.367 1 94.38 74 PRO A C 1
ATOM 618 O O . PRO A 1 74 ? -0.051 -23.672 -14.203 1 94.38 74 PRO A O 1
ATOM 621 N N . GLU A 1 75 ? 0.602 -24.547 -16.234 1 91.94 75 GLU A N 1
ATOM 622 C CA . GLU A 1 75 ? 0.242 -25.922 -15.898 1 91.94 75 GLU A CA 1
ATOM 623 C C . GLU A 1 75 ? 1.129 -26.469 -14.789 1 91.94 75 GLU A C 1
ATOM 625 O O . GLU A 1 75 ? 0.708 -27.344 -14.023 1 91.94 75 GLU A O 1
ATOM 630 N N . ASN A 1 76 ? 2.209 -25.953 -14.625 1 92.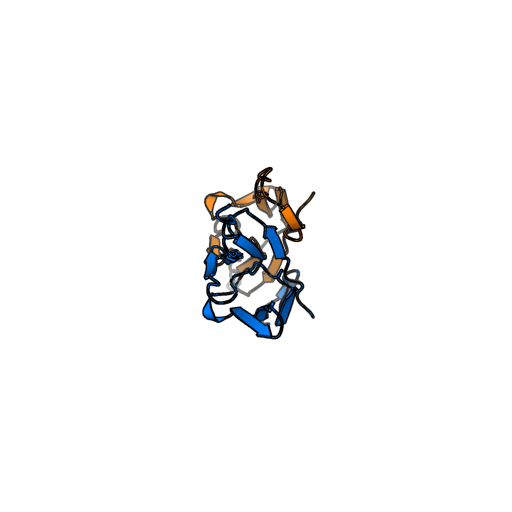25 76 ASN A N 1
ATOM 631 C CA . ASN A 1 76 ? 3.154 -26.516 -13.664 1 92.25 76 ASN A CA 1
ATOM 632 C C . ASN A 1 76 ? 2.928 -25.938 -12.266 1 92.25 76 ASN A C 1
ATOM 634 O O . ASN A 1 76 ? 3.682 -26.234 -11.336 1 92.25 76 ASN A O 1
ATOM 638 N N . ALA A 1 77 ? 1.974 -25.141 -12.086 1 95.19 77 ALA A N 1
ATOM 639 C CA . ALA A 1 77 ? 1.684 -24.547 -10.773 1 95.19 77 ALA A CA 1
ATOM 640 C C . ALA A 1 77 ? 0.91 -25.531 -9.898 1 95.19 77 ALA A C 1
ATOM 642 O O . ALA A 1 77 ? -0.07 -26.141 -10.344 1 95.19 77 ALA A O 1
ATOM 643 N N . LYS A 1 78 ? 1.341 -25.75 -8.672 1 94.12 78 LYS A N 1
ATOM 644 C CA . LYS A 1 78 ? 0.633 -26.562 -7.691 1 94.12 78 LYS A CA 1
ATOM 645 C C . LYS A 1 78 ? -0.417 -25.734 -6.949 1 94.12 78 LYS A C 1
ATOM 647 O O . LYS A 1 78 ? -0.181 -25.297 -5.824 1 94.12 78 LYS A O 1
ATOM 652 N N . THR A 1 79 ? -1.583 -25.703 -7.465 1 94 79 THR A N 1
ATOM 653 C CA . THR A 1 79 ? -2.617 -24.781 -7.012 1 94 79 THR A CA 1
ATOM 654 C C . THR A 1 79 ? -3.178 -25.203 -5.66 1 94 79 THR A C 1
ATOM 656 O O . THR A 1 79 ? -3.836 -24.422 -4.977 1 94 79 THR A O 1
ATOM 659 N N . GLU A 1 80 ? -2.855 -26.422 -5.195 1 92.62 80 GLU A N 1
ATOM 660 C CA . GLU A 1 80 ? -3.344 -26.906 -3.91 1 92.62 80 GLU A CA 1
ATOM 661 C C . GLU A 1 80 ? -2.436 -26.453 -2.768 1 92.62 80 GLU A C 1
ATOM 663 O O . GLU A 1 80 ? -2.793 -26.594 -1.596 1 92.62 80 GLU A O 1
ATOM 668 N N . GLN A 1 81 ? -1.328 -25.844 -3.062 1 94.38 81 GLN A N 1
ATOM 669 C CA . GLN A 1 81 ? -0.357 -25.484 -2.037 1 94.38 81 GLN A CA 1
ATOM 670 C C . GLN A 1 81 ? -0.093 -23.984 -2.037 1 94.38 81 GLN A C 1
ATOM 672 O O . GLN A 1 81 ? 1.046 -23.547 -1.855 1 94.38 81 GLN A O 1
ATOM 677 N N . VAL A 1 82 ? -1.07 -23.25 -2.24 1 96.12 82 VAL A N 1
ATOM 678 C CA . VAL A 1 82 ? -0.938 -21.797 -2.289 1 96.12 82 VAL A CA 1
ATOM 679 C C . VAL A 1 82 ? -0.737 -21.25 -0.879 1 96.12 82 VAL A C 1
ATOM 681 O O . VAL A 1 82 ? -1.42 -21.656 0.059 1 96.12 82 VAL A O 1
ATOM 684 N N . LYS A 1 83 ? 0.225 -20.406 -0.724 1 97 83 LYS A N 1
ATOM 685 C CA . LYS A 1 83 ? 0.473 -19.703 0.536 1 97 83 LYS A CA 1
ATOM 686 C C . LYS A 1 83 ? 0.341 -18.203 0.364 1 97 83 LYS A C 1
ATOM 688 O O . LYS A 1 83 ? 0.772 -17.641 -0.649 1 97 83 LYS A O 1
ATOM 693 N N . ALA A 1 84 ? -0.27 -17.625 1.383 1 97.56 84 ALA A N 1
ATOM 694 C CA . ALA A 1 84 ? -0.454 -16.172 1.318 1 97.56 84 ALA A CA 1
ATOM 695 C C . ALA A 1 84 ? -0.13 -15.516 2.658 1 97.56 84 ALA A C 1
ATOM 697 O O . ALA A 1 84 ? -0.428 -16.078 3.717 1 97.56 84 ALA A O 1
ATOM 698 N N . SER A 1 85 ? 0.501 -14.398 2.621 1 97.38 85 SER A N 1
ATOM 699 C CA . SER A 1 85 ? 0.792 -13.594 3.805 1 97.38 85 SER A CA 1
ATOM 700 C C . SER A 1 85 ? 0.721 -12.102 3.496 1 97.38 85 SER A C 1
ATOM 702 O O . SER A 1 85 ? 0.865 -11.695 2.342 1 97.38 85 SER A O 1
ATOM 704 N N . ILE A 1 86 ? 0.439 -11.328 4.516 1 95.56 86 ILE A N 1
ATOM 705 C CA . ILE A 1 86 ? 0.428 -9.875 4.359 1 95.56 86 ILE A CA 1
ATOM 706 C C . ILE A 1 86 ? 1.369 -9.242 5.379 1 95.56 86 ILE A C 1
ATOM 708 O O . ILE A 1 86 ? 1.345 -9.594 6.562 1 95.56 86 ILE A O 1
ATOM 712 N N . GLU A 1 87 ? 2.229 -8.438 4.859 1 94.62 87 GLU A N 1
ATOM 713 C CA . GLU A 1 87 ? 3.16 -7.699 5.703 1 94.62 87 GLU A CA 1
ATOM 714 C C . GLU A 1 87 ? 3.324 -6.262 5.215 1 94.62 87 GLU A C 1
ATOM 716 O O . GLU A 1 87 ? 3.576 -6.031 4.027 1 94.62 87 GLU A O 1
ATOM 721 N N . ASN A 1 88 ? 3.09 -5.328 6.113 1 93.88 88 ASN A N 1
ATOM 722 C CA . ASN A 1 88 ? 3.275 -3.914 5.801 1 93.88 88 ASN A CA 1
ATOM 723 C C . ASN A 1 88 ? 2.475 -3.504 4.566 1 93.88 88 ASN A C 1
ATOM 725 O O . ASN A 1 88 ? 2.98 -2.783 3.705 1 93.88 88 ASN A O 1
ATOM 729 N N . GLY A 1 89 ? 1.34 -4.074 4.508 1 94.44 89 GLY A N 1
ATOM 730 C CA . GLY A 1 89 ? 0.41 -3.668 3.465 1 94.44 89 GLY A CA 1
ATOM 731 C C . GLY A 1 89 ? 0.706 -4.309 2.119 1 94.44 89 GLY A C 1
ATOM 732 O O . GLY A 1 89 ? 0.193 -3.863 1.09 1 94.44 89 GLY A O 1
ATOM 733 N N . VAL A 1 90 ? 1.6 -5.352 2.127 1 95.5 90 VAL A N 1
ATOM 734 C CA . VAL A 1 90 ? 1.888 -6.078 0.894 1 95.5 90 VAL A CA 1
ATOM 735 C C . VAL A 1 90 ? 1.452 -7.535 1.04 1 95.5 90 VAL A C 1
ATOM 737 O O . VAL A 1 90 ? 1.87 -8.227 1.974 1 95.5 90 VAL A O 1
ATOM 740 N N . LEU A 1 91 ? 0.635 -7.938 0.125 1 97 91 LEU A N 1
ATOM 741 C CA . LEU A 1 91 ? 0.25 -9.344 0.048 1 97 91 LEU A CA 1
ATOM 742 C C . LEU A 1 91 ? 1.248 -10.133 -0.79 1 97 91 LEU A C 1
ATOM 744 O O . LEU A 1 91 ? 1.616 -9.711 -1.889 1 97 91 LEU A O 1
ATOM 748 N N . THR A 1 92 ? 1.693 -11.227 -0.251 1 97.75 92 THR A N 1
ATOM 749 C CA . THR A 1 92 ? 2.516 -12.156 -1.02 1 97.75 92 THR A CA 1
ATOM 750 C C . THR A 1 92 ? 1.811 -13.5 -1.174 1 97.75 92 THR A C 1
ATOM 752 O O . THR A 1 92 ? 1.471 -14.141 -0.18 1 97.75 92 THR A O 1
ATOM 755 N N . VAL A 1 93 ? 1.576 -13.867 -2.363 1 98.38 93 VAL A N 1
ATOM 756 C CA . VAL A 1 93 ? 0.999 -15.164 -2.67 1 98.38 93 VAL A CA 1
ATOM 757 C C . VAL A 1 93 ? 2.031 -16.031 -3.385 1 98.38 93 VAL A C 1
ATOM 759 O O . VAL A 1 93 ? 2.615 -15.617 -4.387 1 98.38 93 VAL A O 1
ATOM 762 N N . THR A 1 94 ? 2.225 -17.203 -2.855 1 98.38 94 THR A N 1
ATOM 763 C CA . THR A 1 94 ? 3.186 -18.125 -3.439 1 98.38 94 THR A CA 1
ATOM 764 C C . THR A 1 94 ? 2.494 -19.406 -3.895 1 98.38 94 THR A C 1
ATOM 766 O O . THR A 1 94 ? 1.771 -20.031 -3.119 1 98.38 94 THR A O 1
ATOM 769 N N . VAL A 1 95 ? 2.764 -19.719 -5.129 1 98.06 95 VAL A N 1
ATOM 770 C CA . VAL A 1 95 ? 2.25 -20.969 -5.703 1 98.06 95 VAL A CA 1
ATOM 771 C C . VAL A 1 95 ? 3.412 -21.844 -6.141 1 98.06 95 VAL A C 1
ATOM 773 O O . VAL A 1 95 ? 4.055 -21.578 -7.16 1 98.06 95 VAL A O 1
ATOM 776 N N . PRO A 1 96 ? 3.637 -22.922 -5.441 1 97.56 96 PRO A N 1
ATOM 777 C CA . PRO A 1 96 ? 4.754 -23.781 -5.812 1 97.56 96 PRO A CA 1
ATOM 778 C C . PRO A 1 96 ? 4.582 -24.406 -7.195 1 97.56 96 PRO A C 1
ATOM 780 O O . PRO A 1 96 ? 3.461 -24.5 -7.703 1 97.56 96 PRO A O 1
ATOM 783 N N . LYS A 1 97 ? 5.727 -24.734 -7.805 1 95.5 97 LYS A N 1
ATOM 784 C CA . LYS A 1 97 ? 5.707 -25.406 -9.094 1 95.5 97 LYS A CA 1
ATOM 785 C C . LYS A 1 97 ? 5.758 -26.922 -8.914 1 95.5 97 LYS A C 1
ATOM 787 O O . LYS A 1 97 ? 6.305 -27.422 -7.926 1 95.5 97 LYS A O 1
ATOM 792 N N . GLU A 1 98 ? 5.242 -27.594 -9.938 1 89.12 98 GLU A N 1
ATOM 793 C CA . GLU A 1 98 ? 5.367 -29.047 -9.961 1 89.12 98 GLU A CA 1
ATOM 794 C C . GLU A 1 98 ? 6.785 -29.469 -10.328 1 89.12 98 GLU A C 1
ATOM 796 O O . GLU A 1 98 ? 7.453 -28.812 -11.125 1 89.12 98 GLU A O 1
ATOM 801 N N . GLN A 1 99 ? 7.492 -30.234 -9.492 1 74.94 99 GLN A N 1
ATOM 802 C CA . GLN A 1 99 ? 8.812 -30.766 -9.797 1 74.94 99 GLN A CA 1
ATOM 803 C C . GLN A 1 99 ? 8.781 -31.641 -11.047 1 74.94 99 GLN A C 1
ATOM 805 O O . GLN A 1 99 ? 7.855 -32.438 -11.227 1 74.94 99 GLN A O 1
ATOM 810 N N . VAL A 1 100 ? 9.25 -31.031 -12.133 1 61 100 VAL A N 1
ATOM 811 C CA . VAL A 1 100 ? 9.391 -31.906 -13.297 1 61 100 VAL A CA 1
ATOM 812 C C . VAL A 1 100 ? 10.156 -33.156 -12.898 1 61 100 VAL A C 1
ATOM 814 O O . VAL A 1 100 ? 11.25 -33.094 -12.328 1 61 100 VAL A O 1
ATOM 817 N N . LYS A 1 101 ? 9.492 -34.219 -12.602 1 56.59 101 LYS A N 1
ATOM 818 C CA . LYS A 1 101 ? 10.156 -35.5 -12.461 1 56.59 101 LYS A CA 1
ATOM 819 C C . LYS A 1 101 ? 11.18 -35.719 -13.57 1 56.59 101 LYS A C 1
ATOM 821 O O . LYS A 1 101 ? 10.883 -35.5 -14.742 1 56.59 101 LYS A O 1
ATOM 826 N N . LYS A 1 102 ? 12.453 -35.406 -13.305 1 54.56 102 LYS A N 1
ATOM 827 C CA . LYS A 1 102 ? 13.453 -35.875 -14.258 1 54.56 102 LYS A CA 1
ATOM 828 C C . LYS A 1 102 ? 13.102 -37.281 -14.766 1 54.56 102 LYS A C 1
ATOM 830 O O . LYS A 1 102 ? 12.828 -38.188 -13.969 1 54.56 102 LYS A O 1
ATOM 835 N N . PRO A 1 103 ? 12.758 -37.375 -16 1 54.44 103 PRO A N 1
ATOM 836 C CA . PRO A 1 103 ? 12.617 -38.75 -16.531 1 54.44 103 PRO A CA 1
ATOM 837 C C . PRO A 1 103 ? 13.781 -39.656 -16.141 1 54.44 103 PRO A C 1
ATOM 839 O O . PRO A 1 103 ? 14.93 -39.188 -16.078 1 54.44 103 PRO A O 1
ATOM 842 N N . HIS A 1 104 ? 13.586 -40.5 -15.188 1 49.03 104 HIS A N 1
ATOM 843 C CA . HIS A 1 104 ? 14.57 -41.562 -15.078 1 49.03 104 HIS A CA 1
ATOM 844 C C . HIS A 1 104 ? 14.938 -42.125 -16.438 1 49.03 104 HIS A C 1
ATOM 846 O O . HIS A 1 104 ? 14.078 -42.656 -17.156 1 49.03 104 HIS A O 1
ATOM 852 N N . VAL A 1 105 ? 15.688 -41.312 -17.141 1 41.31 105 VAL A N 1
ATOM 853 C CA . VAL A 1 105 ? 16.266 -42.188 -18.172 1 41.31 105 VAL A CA 1
ATOM 854 C C . VAL A 1 105 ? 17.25 -43.156 -17.516 1 41.31 105 VAL A C 1
ATOM 856 O O . VAL A 1 105 ? 18.016 -42.75 -16.641 1 41.31 105 VAL A O 1
ATOM 859 N N . ALA B 1 1 ? 12.141 6.293 -11.969 1 42 1 ALA B N 1
ATOM 860 C CA . ALA B 1 1 ? 10.688 6.25 -12.102 1 42 1 ALA B CA 1
ATOM 861 C C . ALA B 1 1 ? 10 6.719 -10.812 1 42 1 ALA B C 1
ATOM 863 O O . ALA B 1 1 ? 10.383 6.312 -9.719 1 42 1 ALA B O 1
ATOM 864 N N . PHE B 1 2 ? 9.555 7.992 -10.797 1 52.22 2 PHE B N 1
ATOM 865 C CA . PHE B 1 2 ? 9 8.695 -9.648 1 52.22 2 PHE B CA 1
ATOM 866 C C . PHE B 1 2 ? 7.715 8.039 -9.172 1 52.22 2 PHE B C 1
ATOM 868 O O . PHE B 1 2 ? 6.812 7.777 -9.969 1 52.22 2 PHE B O 1
ATOM 875 N N . VAL B 1 3 ? 7.871 7.277 -7.996 1 63.25 3 VAL B N 1
ATOM 876 C CA . VAL B 1 3 ? 6.664 6.602 -7.527 1 63.25 3 VAL B CA 1
ATOM 877 C C . VAL B 1 3 ? 5.723 7.617 -6.879 1 63.25 3 VAL B C 1
ATOM 879 O O . VAL B 1 3 ? 6.16 8.484 -6.117 1 63.25 3 VAL B O 1
ATOM 882 N N . SER B 1 4 ? 4.613 7.789 -7.492 1 75 4 SER B N 1
ATOM 883 C CA . SER B 1 4 ? 3.641 8.695 -6.891 1 75 4 SER B CA 1
ATOM 884 C C . SER B 1 4 ? 2.932 8.047 -5.711 1 75 4 SER B C 1
ATOM 886 O O . SER B 1 4 ? 2.344 6.969 -5.848 1 75 4 SER B O 1
ATOM 888 N N . THR B 1 5 ? 3.211 8.57 -4.508 1 89.81 5 THR B N 1
ATOM 889 C CA . THR B 1 5 ? 2.555 8.117 -3.285 1 89.81 5 THR B CA 1
ATOM 890 C C . THR B 1 5 ? 1.246 8.875 -3.062 1 89.81 5 THR B C 1
ATOM 892 O O . THR B 1 5 ? 1.219 10.102 -3.094 1 89.81 5 THR B O 1
ATOM 895 N N . GLN B 1 6 ? 0.179 8.18 -3.02 1 91.38 6 GLN B N 1
ATOM 896 C CA . GLN B 1 6 ? -1.13 8.789 -2.811 1 91.38 6 GLN B CA 1
ATOM 897 C C . GLN B 1 6 ? -1.309 9.219 -1.358 1 91.38 6 GLN B C 1
ATOM 899 O O . GLN B 1 6 ? -1.037 8.453 -0.436 1 91.38 6 GLN B O 1
ATOM 904 N N . VAL B 1 7 ? -1.781 10.5 -1.165 1 95.38 7 VAL B N 1
ATOM 905 C CA . VAL B 1 7 ? -1.922 11.031 0.184 1 95.38 7 VAL B CA 1
ATOM 906 C C . VAL B 1 7 ? -3.297 11.68 0.342 1 95.38 7 VAL B C 1
ATOM 908 O O . VAL B 1 7 ? -3.738 12.438 -0.528 1 95.38 7 VAL B O 1
ATOM 911 N N . ASP B 1 8 ? -3.939 11.32 1.356 1 95.06 8 ASP B N 1
ATOM 912 C CA . ASP B 1 8 ? -5.117 12.062 1.8 1 95.06 8 ASP B CA 1
ATOM 913 C C . ASP B 1 8 ? -4.746 13.094 2.865 1 95.06 8 ASP B C 1
ATOM 915 O O . ASP B 1 8 ? -3.879 12.844 3.703 1 95.06 8 ASP B O 1
ATOM 919 N N . TRP B 1 9 ? -5.441 14.188 2.811 1 96.81 9 TRP B N 1
ATOM 920 C CA . TRP B 1 9 ? -5.293 15.219 3.834 1 96.81 9 TRP B CA 1
ATOM 921 C C . TRP B 1 9 ? -6.652 15.719 4.305 1 96.81 9 TRP B C 1
ATOM 923 O O . TRP B 1 9 ? -7.383 16.359 3.543 1 96.81 9 TRP B O 1
ATOM 933 N N . LYS B 1 10 ? -6.926 15.43 5.5 1 95.5 10 LYS B N 1
ATOM 934 C CA . LYS B 1 10 ? -8.164 15.914 6.098 1 95.5 10 LYS B CA 1
ATOM 935 C C . LYS B 1 10 ? -7.883 16.828 7.285 1 95.5 10 LYS B C 1
ATOM 937 O O . LYS B 1 10 ? -6.934 16.609 8.039 1 95.5 10 LYS B O 1
ATOM 942 N N . GLU B 1 11 ? -8.75 17.75 7.441 1 95.38 11 GLU B N 1
ATOM 943 C CA . GLU B 1 11 ? -8.688 18.688 8.562 1 95.38 11 GLU B CA 1
ATOM 944 C C . GLU B 1 11 ? -9.852 18.469 9.523 1 95.38 11 GLU B C 1
ATOM 946 O O . GLU B 1 11 ? -11.016 18.547 9.133 1 95.38 11 GLU B O 1
ATOM 951 N N . THR B 1 12 ? -9.555 18.094 10.766 1 94.5 12 THR B N 1
ATOM 952 C CA . THR B 1 12 ? -10.539 17.984 11.836 1 94.5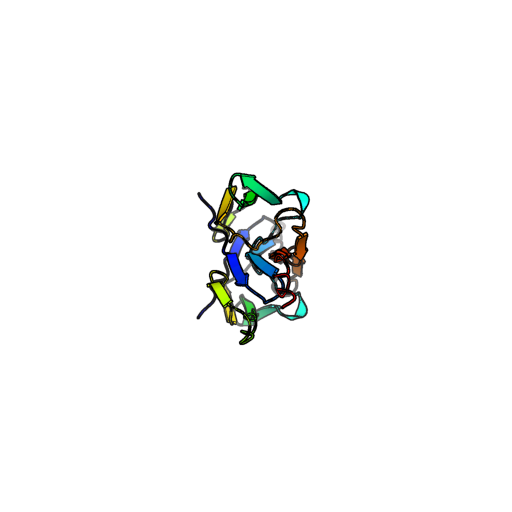 12 THR B CA 1
ATOM 953 C C . THR B 1 12 ? -10.516 19.234 12.727 1 94.5 12 THR B C 1
ATOM 955 O O . THR B 1 12 ? -9.648 20.094 12.562 1 94.5 12 THR B O 1
ATOM 958 N N . PRO B 1 13 ? -11.453 19.328 13.578 1 92.5 13 PRO B N 1
ATOM 959 C CA . PRO B 1 13 ? -11.406 20.469 14.5 1 92.5 13 PRO B CA 1
ATOM 960 C C . PRO B 1 13 ? -10.125 20.5 15.328 1 92.5 13 PRO B C 1
ATOM 962 O O . PRO B 1 13 ? -9.641 21.578 15.688 1 92.5 13 PRO B O 1
ATOM 965 N N . GLU B 1 14 ? -9.469 19.328 15.477 1 94.69 14 GLU B N 1
ATOM 966 C CA . GLU B 1 14 ? -8.352 19.25 16.422 1 94.69 14 GLU B CA 1
ATOM 967 C C . GLU B 1 14 ? -7.02 19.125 15.695 1 94.69 14 GLU B C 1
ATOM 969 O O . GLU B 1 14 ? -5.965 19.375 16.281 1 94.69 14 GLU B O 1
ATOM 974 N N . ALA B 1 15 ? -7.117 18.719 14.438 1 97.25 15 ALA B N 1
ATOM 975 C CA . ALA B 1 15 ? -5.824 18.375 13.844 1 97.25 15 ALA B CA 1
ATOM 976 C C . ALA B 1 15 ? -5.922 18.312 12.32 1 97.25 15 ALA B C 1
ATOM 978 O O . ALA B 1 15 ? -7.02 18.234 11.766 1 97.25 15 ALA B O 1
ATOM 979 N N . HIS B 1 16 ? -4.805 18.438 11.648 1 97.25 16 HIS B N 1
ATOM 980 C CA . HIS B 1 16 ? -4.613 18.016 10.266 1 97.25 16 HIS B CA 1
ATOM 981 C C . HIS B 1 16 ? -4.09 16.578 10.203 1 97.25 16 HIS B C 1
ATOM 983 O O . HIS B 1 16 ? -3.107 16.234 10.859 1 97.25 16 HIS B O 1
ATOM 989 N N . VAL B 1 17 ? -4.719 15.781 9.398 1 97.31 17 VAL B N 1
ATOM 990 C CA . VAL B 1 17 ? -4.355 14.367 9.336 1 97.31 17 VAL B CA 1
ATOM 991 C C . VAL B 1 17 ? -4.008 13.984 7.902 1 97.31 17 VAL B C 1
ATOM 993 O O . VAL B 1 17 ? -4.801 14.203 6.984 1 97.31 17 VAL B O 1
ATOM 996 N N . PHE B 1 18 ? -2.842 13.438 7.758 1 97.44 18 PHE B N 1
ATOM 997 C CA . PHE B 1 18 ? -2.369 12.93 6.477 1 97.44 18 PHE B CA 1
ATOM 998 C C . PHE B 1 18 ? -2.273 11.406 6.504 1 97.44 18 PHE B C 1
ATOM 1000 O O . PHE B 1 18 ? -1.721 10.828 7.441 1 97.44 18 PHE B O 1
ATOM 1007 N N . LYS B 1 19 ? -2.797 10.812 5.539 1 96.19 19 LYS B N 1
ATOM 1008 C CA . LYS B 1 19 ? -2.662 9.367 5.355 1 96.19 19 LYS B CA 1
ATOM 1009 C C . LYS B 1 19 ? -2.041 9.047 4 1 96.19 19 LYS B C 1
ATOM 1011 O O . LYS B 1 19 ? -2.553 9.461 2.959 1 96.19 19 LYS B O 1
ATOM 1016 N N . ALA B 1 20 ? -0.972 8.328 3.998 1 95.62 20 ALA B N 1
ATOM 1017 C CA . ALA B 1 20 ? -0.248 7.992 2.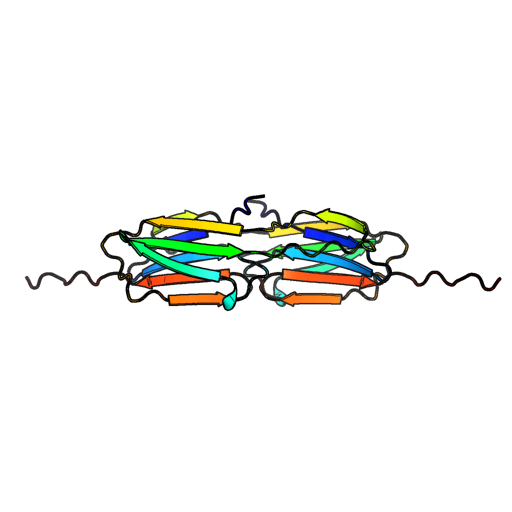775 1 95.62 20 ALA B CA 1
ATOM 1018 C C . ALA B 1 20 ? -0.145 6.48 2.596 1 95.62 20 ALA B C 1
ATOM 1020 O O . ALA B 1 20 ? 0.141 5.754 3.551 1 95.62 20 ALA B O 1
ATOM 1021 N N . ASP B 1 21 ? -0.4 6.051 1.442 1 94.25 21 ASP B N 1
ATOM 1022 C CA . ASP B 1 21 ? -0.184 4.645 1.107 1 94.25 21 ASP B CA 1
ATOM 1023 C C . ASP B 1 21 ? 1.29 4.371 0.819 1 94.25 21 ASP B C 1
ATOM 1025 O O . ASP B 1 21 ? 1.827 4.832 -0.191 1 94.25 21 ASP B O 1
ATOM 1029 N N . LEU B 1 22 ? 1.875 3.553 1.732 1 93.75 22 LEU B N 1
ATOM 1030 C CA . LEU B 1 22 ? 3.289 3.217 1.608 1 93.75 22 LEU B CA 1
ATOM 1031 C C . LEU B 1 22 ? 3.512 1.72 1.793 1 93.75 22 LEU B C 1
ATOM 1033 O O . LEU B 1 22 ? 4.277 1.305 2.666 1 93.75 22 LEU B O 1
ATOM 1037 N N . PRO B 1 23 ? 2.891 0.976 0.987 1 94.06 23 PRO B N 1
ATOM 1038 C CA . PRO B 1 23 ? 3.043 -0.47 1.159 1 94.06 23 PRO B CA 1
ATOM 1039 C C . PRO B 1 23 ? 4.496 -0.929 1.036 1 94.06 23 PRO B C 1
ATOM 1041 O O . PRO B 1 23 ? 5.199 -0.519 0.111 1 94.06 23 PRO B O 1
ATOM 1044 N N . GLY B 1 24 ? 4.914 -1.743 1.934 1 92.56 24 GLY B N 1
ATOM 1045 C CA . GLY B 1 24 ? 6.234 -2.352 1.874 1 92.56 24 GLY B CA 1
ATOM 1046 C C . GLY B 1 24 ? 7.273 -1.604 2.689 1 92.56 24 GLY B C 1
ATOM 1047 O O . GLY B 1 24 ? 8.375 -2.105 2.906 1 92.56 24 GLY B O 1
ATOM 1048 N N . LEU B 1 25 ? 6.902 -0.443 3.133 1 93.19 25 LEU B N 1
ATOM 1049 C CA . LEU B 1 25 ? 7.875 0.354 3.867 1 93.19 25 LEU B CA 1
ATOM 1050 C C . LEU B 1 25 ? 7.68 0.202 5.371 1 93.19 25 LEU B C 1
ATOM 1052 O O . LEU B 1 25 ? 6.543 0.136 5.852 1 93.19 25 LEU B O 1
ATOM 1056 N N . LYS B 1 26 ? 8.789 0.173 5.996 1 92.38 26 LYS B N 1
ATOM 1057 C CA . LYS B 1 26 ? 8.781 0.219 7.453 1 92.38 26 LYS B CA 1
ATOM 1058 C C . LYS B 1 26 ? 8.938 1.649 7.961 1 92.38 26 LYS B C 1
ATOM 1060 O O . LYS B 1 26 ? 9.258 2.555 7.188 1 92.38 26 LYS B O 1
ATOM 1065 N N . LYS B 1 27 ? 8.789 1.763 9.219 1 92.69 27 LYS B N 1
ATOM 1066 C CA . LYS B 1 27 ? 8.828 3.076 9.859 1 92.69 27 LYS B CA 1
ATOM 1067 C C . LYS B 1 27 ? 10.164 3.766 9.609 1 92.69 27 LYS B C 1
ATOM 1069 O O . LYS B 1 27 ? 10.211 4.973 9.352 1 92.69 27 LYS B O 1
ATOM 1074 N N . GLU B 1 28 ? 11.273 2.963 9.68 1 93.5 28 GLU B N 1
ATOM 1075 C CA . GLU B 1 28 ? 12.617 3.525 9.578 1 93.5 28 GLU B CA 1
ATOM 1076 C C . GLU B 1 28 ? 12.922 3.969 8.156 1 93.5 28 GLU B C 1
ATOM 1078 O O . GLU B 1 28 ? 13.891 4.695 7.918 1 93.5 28 GLU B O 1
ATOM 1083 N N . GLU B 1 29 ? 12.086 3.551 7.227 1 94 29 GLU B N 1
ATOM 1084 C CA . GLU B 1 29 ? 12.344 3.848 5.82 1 94 29 GLU B CA 1
ATOM 1085 C C . GLU B 1 29 ? 11.555 5.07 5.363 1 94 29 GLU B C 1
ATOM 1087 O O . GLU B 1 29 ? 11.609 5.449 4.191 1 94 29 GLU B O 1
ATOM 1092 N N . VAL B 1 30 ? 10.844 5.684 6.23 1 95.62 30 VAL B N 1
ATOM 1093 C CA . VAL B 1 30 ? 10.023 6.852 5.922 1 95.62 30 VAL B CA 1
ATOM 1094 C C . VAL B 1 30 ? 10.516 8.055 6.723 1 95.62 30 VAL B C 1
ATOM 1096 O O . VAL B 1 30 ? 10.812 7.938 7.914 1 95.62 30 VAL B O 1
ATOM 1099 N N . LYS B 1 31 ? 10.641 9.133 6.07 1 96.75 31 LYS B N 1
ATOM 1100 C CA . LYS B 1 31 ? 11.055 10.375 6.715 1 96.75 31 LYS B CA 1
ATOM 1101 C C . LYS B 1 31 ? 9.93 11.398 6.703 1 96.75 31 LYS B C 1
ATOM 1103 O O . LYS B 1 31 ? 9.359 11.688 5.652 1 96.75 31 LYS B O 1
ATOM 1108 N N . VAL B 1 32 ? 9.594 11.867 7.871 1 97.19 32 VAL B N 1
ATOM 1109 C CA . VAL B 1 32 ? 8.609 12.93 8.039 1 97.19 32 VAL B CA 1
ATOM 1110 C C . VAL B 1 32 ? 9.266 14.148 8.68 1 97.19 32 VAL B C 1
ATOM 1112 O O . VAL B 1 32 ? 9.812 14.062 9.781 1 97.19 32 VAL B O 1
ATOM 1115 N N . GLU B 1 33 ? 9.148 15.289 8.008 1 96.88 33 GLU B N 1
ATOM 1116 C CA . GLU B 1 33 ? 9.828 16.484 8.516 1 96.88 33 GLU B CA 1
ATOM 1117 C C . GLU B 1 33 ? 8.977 17.719 8.305 1 96.88 33 GLU B C 1
ATOM 1119 O O . GLU B 1 33 ? 8.164 17.781 7.379 1 96.88 33 GLU B O 1
ATOM 1124 N N . ILE B 1 34 ? 9.203 18.594 9.195 1 95.5 34 ILE B N 1
ATOM 1125 C CA . ILE B 1 34 ? 8.656 19.938 9 1 95.5 34 ILE B CA 1
ATOM 1126 C C . ILE B 1 34 ? 9.758 20.875 8.531 1 95.5 34 ILE B C 1
ATOM 1128 O O . ILE B 1 34 ? 10.758 21.062 9.219 1 95.5 34 ILE B O 1
ATOM 1132 N N . GLU B 1 35 ? 9.547 21.297 7.375 1 92.62 35 GLU B N 1
ATOM 1133 C CA . GLU B 1 35 ? 10.516 22.25 6.836 1 92.62 35 GLU B CA 1
ATOM 1134 C C . GLU B 1 35 ? 10.141 23.688 7.207 1 92.62 35 GLU B C 1
ATOM 1136 O O . GLU B 1 35 ? 9.07 23.938 7.766 1 92.62 35 GLU B O 1
ATOM 1141 N N . ASP B 1 36 ? 11.055 24.531 6.766 1 85.38 36 ASP B N 1
ATOM 1142 C CA . ASP B 1 36 ? 10.789 25.953 6.965 1 85.38 36 ASP B CA 1
ATOM 1143 C C . ASP B 1 36 ? 9.484 26.375 6.289 1 85.38 36 ASP B C 1
ATOM 1145 O O . ASP B 1 36 ? 9.023 25.703 5.355 1 85.38 36 ASP B O 1
ATOM 1149 N N . ASP B 1 37 ? 8.688 27.281 6.945 1 86.25 37 ASP B N 1
ATOM 1150 C CA . ASP B 1 37 ? 7.477 27.875 6.391 1 86.25 37 ASP B CA 1
ATOM 1151 C C . ASP B 1 37 ? 6.293 26.922 6.508 1 86.25 37 ASP B C 1
ATOM 1153 O O . ASP B 1 37 ? 5.43 26.875 5.625 1 86.25 37 ASP B O 1
ATOM 1157 N N . ARG B 1 38 ? 6.328 26 7.449 1 93.38 38 ARG B N 1
ATOM 1158 C CA . ARG B 1 38 ? 5.199 25.141 7.809 1 93.38 38 ARG B CA 1
ATOM 1159 C C . ARG B 1 38 ? 4.883 24.156 6.691 1 93.38 38 ARG B C 1
ATOM 1161 O O . ARG B 1 38 ? 3.719 23.969 6.332 1 93.38 38 ARG B O 1
ATOM 1168 N N . VAL B 1 39 ? 6.008 23.672 6.098 1 97 39 VAL B N 1
ATOM 1169 C CA . VAL B 1 39 ? 5.809 22.672 5.047 1 97 39 VAL B CA 1
ATOM 1170 C C . VAL B 1 39 ? 6.078 21.281 5.598 1 97 39 VAL B C 1
ATOM 1172 O O . VAL B 1 39 ? 7.172 21 6.098 1 97 39 VAL B O 1
ATOM 1175 N N . LEU B 1 40 ? 5.082 20.453 5.574 1 97.69 40 LEU B N 1
ATOM 1176 C CA . LEU B 1 40 ? 5.25 19.047 5.918 1 97.69 40 LEU B CA 1
ATOM 1177 C C . LEU B 1 40 ? 5.809 18.266 4.738 1 97.69 40 LEU B C 1
ATOM 1179 O O . LEU B 1 40 ? 5.262 18.328 3.635 1 97.69 40 LEU B O 1
ATOM 1183 N N . GLN B 1 41 ? 6.883 17.609 4.949 1 97.25 41 GLN B N 1
ATOM 1184 C CA . GLN B 1 41 ? 7.48 16.781 3.904 1 97.25 41 GLN B CA 1
ATOM 1185 C C . GLN B 1 41 ? 7.473 15.312 4.293 1 97.25 41 GLN B C 1
ATOM 1187 O O . GLN B 1 41 ? 7.91 14.953 5.387 1 97.25 41 GLN B O 1
ATOM 1192 N N . ILE B 1 42 ? 6.98 14.523 3.422 1 96.88 42 ILE B N 1
ATOM 1193 C CA . ILE B 1 42 ? 7.012 13.07 3.574 1 96.88 42 ILE B CA 1
ATOM 1194 C C . ILE B 1 42 ? 7.844 12.453 2.455 1 96.88 42 ILE B C 1
ATOM 1196 O O . ILE B 1 42 ? 7.602 12.711 1.274 1 96.88 42 ILE B O 1
ATOM 1200 N N . SER B 1 43 ? 8.82 11.664 2.861 1 96.38 43 SER B N 1
ATOM 1201 C CA . SER B 1 43 ? 9.672 11.086 1.835 1 96.38 43 SER B CA 1
ATOM 1202 C C . SER B 1 43 ? 10.156 9.695 2.24 1 96.38 43 SER B C 1
ATOM 1204 O O . SER B 1 43 ? 10.109 9.328 3.416 1 96.38 43 SER B O 1
ATOM 1206 N N . GLY B 1 44 ? 10.633 8.938 1.244 1 94.69 44 GLY B N 1
ATOM 1207 C CA . GLY B 1 44 ? 11.148 7.594 1.434 1 94.69 44 GLY B CA 1
ATOM 1208 C C . GLY B 1 44 ? 11.539 6.914 0.134 1 94.69 44 GLY B C 1
ATOM 1209 O O . GLY B 1 44 ? 11.562 7.551 -0.922 1 94.69 44 GLY B O 1
ATOM 1210 N N . GLU B 1 45 ? 11.938 5.668 0.316 1 92.25 45 GLU B N 1
ATOM 1211 C CA . GLU B 1 45 ? 12.367 4.922 -0.863 1 92.25 45 GLU B CA 1
ATOM 1212 C C . GLU B 1 45 ? 11.906 3.467 -0.791 1 92.25 45 GLU B C 1
ATOM 1214 O O . GLU B 1 45 ? 12.219 2.758 0.167 1 92.25 45 GLU B O 1
ATOM 1219 N N . ARG B 1 46 ? 11.133 3.102 -1.811 1 87.5 46 ARG B N 1
ATOM 1220 C CA . ARG B 1 46 ? 10.719 1.705 -1.919 1 87.5 46 ARG B CA 1
ATOM 1221 C C . ARG B 1 46 ? 11.688 0.914 -2.793 1 87.5 46 ARG B C 1
ATOM 1223 O O . ARG B 1 46 ? 11.938 1.285 -3.939 1 87.5 46 ARG B O 1
ATOM 1230 N N . ASN B 1 47 ? 12.211 -0.047 -2.189 1 76.5 47 ASN B N 1
ATOM 1231 C CA . ASN B 1 47 ? 13.172 -0.833 -2.953 1 76.5 47 ASN B CA 1
ATOM 1232 C C . ASN B 1 47 ? 12.477 -1.774 -3.934 1 76.5 47 ASN B C 1
ATOM 1234 O O . ASN B 1 47 ? 11.406 -2.309 -3.633 1 76.5 47 ASN B O 1
ATOM 1238 N N . VAL B 1 48 ? 13.094 -1.654 -5.148 1 66.31 48 VAL B N 1
ATOM 1239 C CA . VAL B 1 48 ? 12.609 -2.6 -6.148 1 66.31 48 VAL B CA 1
ATOM 1240 C C . VAL B 1 48 ? 13.172 -3.99 -5.863 1 66.31 48 VAL B C 1
ATOM 1242 O O . VAL B 1 48 ? 14.32 -4.125 -5.434 1 66.31 48 VAL B O 1
ATOM 1245 N N . GLU B 1 49 ? 12.32 -4.902 -5.832 1 69.12 49 GLU B N 1
ATOM 1246 C CA . GLU B 1 49 ? 12.867 -6.254 -5.73 1 69.12 49 GLU B CA 1
ATOM 1247 C C . GLU B 1 49 ? 13.922 -6.5 -6.805 1 69.12 49 GLU B C 1
ATOM 1249 O O . GLU B 1 49 ? 13.742 -6.121 -7.965 1 69.12 49 GLU B O 1
ATOM 1254 N N . LYS B 1 50 ? 15.18 -6.812 -6.316 1 65.62 50 LYS B N 1
ATOM 1255 C CA . LYS B 1 50 ? 16.297 -7.098 -7.203 1 65.62 50 LYS B CA 1
ATOM 1256 C C . LYS B 1 50 ? 15.969 -8.258 -8.148 1 65.62 50 LYS B C 1
ATOM 1258 O O . LYS B 1 50 ? 15.367 -9.25 -7.73 1 65.62 50 LYS B O 1
ATOM 1263 N N . GLU B 1 51 ? 16.141 -7.938 -9.305 1 67.12 51 GLU B N 1
ATOM 1264 C CA . GLU B 1 51 ? 15.93 -8.969 -10.32 1 67.12 51 GLU B CA 1
ATOM 1265 C C . GLU B 1 51 ? 16.953 -10.086 -10.195 1 67.12 51 GLU B C 1
ATOM 1267 O O . GLU B 1 51 ? 18.156 -9.82 -10.117 1 67.12 51 GLU B O 1
ATOM 1272 N N . ASP B 1 52 ? 16.531 -11.156 -9.68 1 74.31 52 ASP B N 1
ATOM 1273 C CA . ASP B 1 52 ? 17.359 -12.344 -9.82 1 74.31 52 ASP B CA 1
ATOM 1274 C C . ASP B 1 52 ? 17.312 -12.883 -11.25 1 74.31 52 ASP B C 1
ATOM 1276 O O . ASP B 1 52 ? 16.25 -12.977 -11.852 1 74.31 52 ASP B O 1
ATOM 1280 N N . LYS B 1 53 ? 18.453 -13.023 -11.75 1 77.44 53 LYS B N 1
ATOM 1281 C CA . LYS B 1 53 ? 18.594 -13.477 -13.133 1 77.44 53 LYS B CA 1
ATOM 1282 C C . LYS B 1 53 ? 17.766 -14.727 -13.383 1 77.44 53 LYS B C 1
ATOM 1284 O O . LYS B 1 53 ? 17.312 -14.961 -14.508 1 77.44 53 LYS B O 1
ATOM 1289 N N . ASN B 1 54 ? 17.516 -15.383 -12.305 1 82.31 54 ASN B N 1
ATOM 1290 C CA . ASN B 1 54 ? 16.797 -16.641 -12.469 1 82.31 54 ASN B CA 1
ATOM 1291 C C . ASN B 1 54 ? 15.281 -16.422 -12.398 1 82.31 54 ASN B C 1
ATOM 1293 O O . ASN B 1 54 ? 14.508 -17.359 -12.641 1 82.31 54 ASN B O 1
ATOM 1297 N N . ASP B 1 55 ? 14.922 -15.258 -12.188 1 88.31 55 ASP B N 1
ATOM 1298 C CA . ASP B 1 55 ? 13.492 -14.984 -12.078 1 88.31 55 ASP B CA 1
ATOM 1299 C C . ASP B 1 55 ? 12.93 -14.492 -13.406 1 88.31 55 ASP B C 1
ATOM 1301 O O . ASP B 1 55 ? 13.578 -13.734 -14.125 1 88.31 55 ASP B O 1
ATOM 1305 N N . GLU B 1 56 ? 11.852 -15.086 -13.781 1 92.19 56 GLU B N 1
ATOM 1306 C CA . GLU B 1 56 ? 11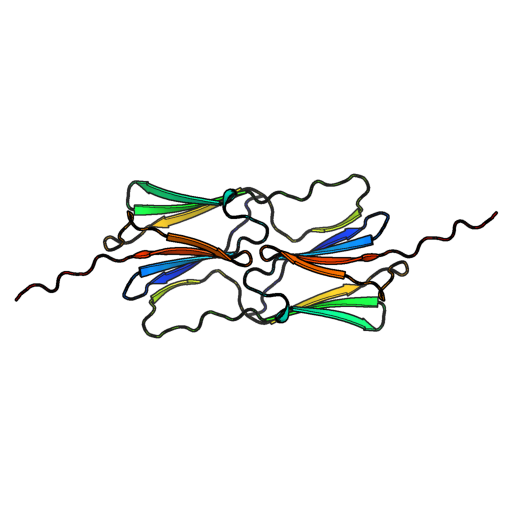.117 -14.57 -14.93 1 92.19 56 GLU B CA 1
ATOM 1307 C C . GLU B 1 56 ? 9.961 -13.672 -14.484 1 92.19 56 GLU B C 1
ATOM 1309 O O . GLU B 1 56 ? 9.039 -14.125 -13.812 1 92.19 56 GLU B O 1
ATOM 1314 N N . TRP B 1 57 ? 10.008 -12.406 -14.992 1 92.62 57 TRP B N 1
ATOM 1315 C CA . TRP B 1 57 ? 8.977 -11.453 -14.602 1 92.62 57 TRP B CA 1
ATOM 1316 C C . TRP B 1 57 ? 7.844 -11.438 -15.625 1 92.62 57 TRP B C 1
ATOM 1318 O O . TRP B 1 57 ? 8.055 -11.07 -16.781 1 92.62 57 TRP B O 1
ATOM 1328 N N . HIS B 1 58 ? 6.734 -11.867 -15.094 1 94.75 58 HIS B N 1
ATOM 1329 C CA . HIS B 1 58 ? 5.57 -11.875 -15.969 1 94.75 58 HIS B CA 1
ATOM 1330 C C . HIS B 1 58 ? 4.832 -10.547 -15.922 1 94.75 58 HIS B C 1
ATOM 1332 O O . HIS B 1 58 ? 4.301 -10.086 -16.938 1 94.75 58 HIS B O 1
ATOM 1338 N N . ARG B 1 59 ? 4.77 -9.875 -14.695 1 93.5 59 ARG B N 1
ATOM 1339 C CA . ARG B 1 59 ? 4.117 -8.586 -14.484 1 93.5 59 ARG B CA 1
ATOM 1340 C C . ARG B 1 59 ? 4.891 -7.738 -13.484 1 93.5 59 ARG B C 1
ATOM 1342 O O . ARG B 1 59 ? 5.395 -8.25 -12.484 1 93.5 59 ARG B O 1
ATOM 1349 N N . VAL B 1 60 ? 5.008 -6.473 -13.805 1 91.75 60 VAL B N 1
ATOM 1350 C CA . VAL B 1 60 ? 5.609 -5.5 -12.898 1 91.75 60 VAL B CA 1
ATOM 1351 C C . VAL B 1 60 ? 4.738 -4.246 -12.844 1 91.75 60 VAL B C 1
ATOM 1353 O O . VAL B 1 60 ? 4.809 -3.391 -13.727 1 91.75 60 VAL B O 1
ATOM 1356 N N . GLU B 1 61 ? 3.93 -4.234 -11.805 1 91.81 61 GLU B N 1
ATOM 1357 C CA . GLU B 1 61 ? 3 -3.111 -11.719 1 91.81 61 GLU B CA 1
ATOM 1358 C C . GLU B 1 61 ? 3.318 -2.219 -10.523 1 91.81 61 GLU B C 1
ATOM 1360 O O . GLU B 1 61 ? 2.93 -1.049 -10.492 1 91.81 61 GLU B O 1
ATOM 1365 N N . ARG B 1 62 ? 3.92 -2.799 -9.5 1 91.31 62 ARG B N 1
ATOM 1366 C CA . ARG B 1 62 ? 4.145 -2.062 -8.258 1 91.31 62 ARG B CA 1
ATOM 1367 C C . ARG B 1 62 ? 5.234 -1.01 -8.43 1 91.31 62 ARG B C 1
ATOM 1369 O O . ARG B 1 62 ? 6.223 -1.246 -9.125 1 91.31 62 ARG B O 1
ATOM 1376 N N . SER B 1 63 ? 4.957 0.042 -7.773 1 83.88 63 SER B N 1
ATOM 1377 C CA . SER B 1 63 ? 5.887 1.161 -7.898 1 83.88 63 SER B CA 1
ATOM 1378 C C . SER B 1 63 ? 7.109 0.965 -7.012 1 83.88 63 SER B C 1
ATOM 1380 O O . SER B 1 63 ? 7.035 0.298 -5.977 1 83.88 63 SER B O 1
ATOM 1382 N N . SER B 1 64 ? 8.203 1.435 -7.531 1 86.69 64 SER B N 1
ATOM 1383 C CA . SER B 1 64 ? 9.438 1.438 -6.754 1 86.69 64 SER B CA 1
ATOM 1384 C C . SER B 1 64 ? 10.219 2.727 -6.969 1 86.69 64 SER B C 1
ATOM 1386 O O . SER B 1 64 ? 9.977 3.459 -7.93 1 86.69 64 SER B O 1
ATOM 1388 N N . GLY B 1 65 ? 11.078 3.035 -5.957 1 89.44 65 GLY B N 1
ATOM 1389 C CA . GLY B 1 65 ? 11.898 4.23 -6.051 1 89.44 65 GLY B CA 1
ATOM 1390 C C . GLY B 1 65 ? 11.633 5.23 -4.941 1 89.44 65 GLY B C 1
ATOM 1391 O O . GLY B 1 65 ? 10.992 4.898 -3.941 1 89.44 65 GLY B O 1
ATOM 1392 N N . LYS B 1 66 ? 12.156 6.402 -5.223 1 92.12 66 LYS B N 1
ATOM 1393 C CA . LYS B 1 66 ? 12.039 7.461 -4.223 1 92.12 66 LYS B CA 1
ATOM 1394 C C . LYS B 1 66 ? 10.781 8.289 -4.441 1 92.12 66 LYS B C 1
ATOM 1396 O O . LYS B 1 66 ? 10.32 8.445 -5.574 1 92.12 66 LYS B O 1
ATOM 1401 N N . PHE B 1 67 ? 10.297 8.695 -3.426 1 93.44 67 PHE B N 1
ATOM 1402 C CA . PHE B 1 67 ? 9.18 9.625 -3.492 1 93.44 67 PHE B CA 1
ATOM 1403 C C . PHE B 1 67 ? 9.359 10.766 -2.496 1 93.44 67 PHE B C 1
ATOM 1405 O O . PHE B 1 67 ? 10.109 10.633 -1.527 1 93.44 67 PHE B O 1
ATOM 1412 N N . MET B 1 68 ? 8.68 11.812 -2.77 1 95.12 68 MET B N 1
ATOM 1413 C CA . MET B 1 68 ? 8.641 12.977 -1.89 1 95.12 68 MET B CA 1
ATOM 1414 C C . MET B 1 68 ? 7.379 13.797 -2.119 1 95.12 68 MET B C 1
ATOM 1416 O O . MET B 1 68 ? 7.109 14.234 -3.24 1 95.12 68 MET B O 1
ATOM 1420 N N . ARG B 1 69 ? 6.66 13.945 -1.022 1 96.44 69 ARG B N 1
ATOM 1421 C CA . ARG B 1 69 ? 5.457 14.766 -1.06 1 96.44 69 ARG B CA 1
ATOM 1422 C C . ARG B 1 69 ? 5.566 15.938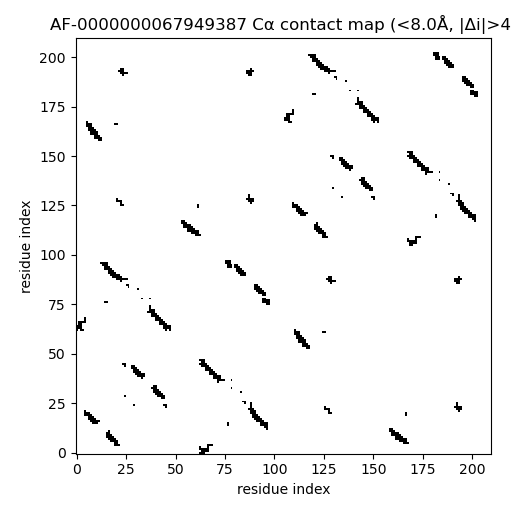 -0.087 1 96.44 69 ARG B C 1
ATOM 1424 O O . ARG B 1 69 ? 6.078 15.781 1.024 1 96.44 69 ARG B O 1
ATOM 1431 N N . ARG B 1 70 ? 4.98 17.094 -0.517 1 96.12 70 ARG B N 1
ATOM 1432 C CA . ARG B 1 70 ? 5.023 18.281 0.324 1 96.12 70 ARG B CA 1
ATOM 1433 C C . ARG B 1 70 ? 3.641 18.922 0.455 1 96.12 70 ARG B C 1
ATOM 1435 O O . ARG B 1 70 ? 2.893 19 -0.521 1 96.12 70 ARG B O 1
ATOM 1442 N N . PHE B 1 71 ? 3.385 19.391 1.632 1 96.94 71 PHE B N 1
ATOM 1443 C CA . PHE B 1 71 ? 2.109 20.031 1.936 1 96.94 71 PHE B CA 1
ATOM 1444 C C . PHE B 1 71 ? 2.316 21.297 2.76 1 96.94 71 PHE B C 1
ATOM 1446 O O . PHE B 1 71 ? 2.922 21.25 3.834 1 96.94 71 PHE B O 1
ATOM 1453 N N . ARG B 1 72 ? 1.801 22.359 2.32 1 96.81 72 ARG B N 1
ATOM 1454 C CA . ARG B 1 72 ? 1.857 23.578 3.111 1 96.81 72 ARG B CA 1
ATOM 1455 C C . ARG B 1 72 ? 0.759 23.594 4.168 1 96.81 72 ARG B C 1
ATOM 1457 O O . ARG B 1 72 ? -0.428 23.547 3.84 1 96.81 72 ARG B O 1
ATOM 1464 N N . LEU B 1 73 ? 1.187 23.703 5.359 1 96.69 73 LEU B N 1
ATOM 1465 C CA . LEU B 1 73 ? 0.236 23.656 6.465 1 96.69 73 LEU B CA 1
ATOM 1466 C C . LEU B 1 73 ? -0.289 25.062 6.773 1 96.69 73 LEU B C 1
ATOM 1468 O O . LEU B 1 73 ? 0.441 26.047 6.637 1 96.69 73 LEU B O 1
ATOM 1472 N N . PRO B 1 74 ? -1.488 25.094 7.219 1 94.38 74 PRO B N 1
ATOM 1473 C CA . PRO B 1 74 ? -2.018 26.391 7.625 1 94.38 74 PRO B CA 1
ATOM 1474 C C . PRO B 1 74 ? -1.352 26.938 8.891 1 94.38 74 PRO B C 1
ATOM 1476 O O . PRO B 1 74 ? -0.625 26.203 9.57 1 94.38 74 PRO B O 1
ATOM 1479 N N . GLU B 1 75 ? -1.734 28.188 9.234 1 91.88 75 GLU B N 1
ATOM 1480 C CA . GLU B 1 75 ? -1.096 28.875 10.352 1 91.88 75 GLU B CA 1
ATOM 1481 C C . GLU B 1 75 ? -1.508 28.266 11.688 1 91.88 75 GLU B C 1
ATOM 1483 O O . GLU B 1 75 ? -0.753 28.328 12.664 1 91.88 75 GLU B O 1
ATOM 1488 N N . ASN B 1 76 ? -2.539 27.656 11.734 1 92.19 76 ASN B N 1
ATOM 1489 C CA . ASN B 1 76 ? -3.053 27.141 13 1 92.19 76 ASN B CA 1
ATOM 1490 C C . ASN B 1 76 ? -2.496 25.766 13.32 1 92.19 76 ASN B C 1
ATOM 1492 O O . ASN B 1 76 ? -2.869 25.156 14.328 1 92.19 76 ASN B O 1
ATOM 1496 N N . ALA B 1 77 ? -1.668 25.25 12.531 1 95.06 77 ALA B N 1
ATOM 1497 C CA . ALA B 1 77 ? -1.078 23.922 12.766 1 95.06 77 ALA B CA 1
ATOM 1498 C C . ALA B 1 77 ? 0.06 24.016 13.781 1 95.06 77 ALA B C 1
ATOM 1500 O O . ALA B 1 77 ? 0.933 24.875 13.672 1 95.06 77 ALA B O 1
ATOM 1501 N N . LYS B 1 78 ? 0.071 23.172 14.781 1 94 78 LYS B N 1
ATOM 1502 C CA . LYS B 1 78 ? 1.155 23.062 15.758 1 94 78 LYS B CA 1
ATOM 1503 C C . LYS B 1 78 ? 2.254 22.141 15.25 1 94 78 LYS B C 1
ATOM 1505 O O . LYS B 1 78 ? 2.314 20.969 15.641 1 94 78 LYS B O 1
ATOM 1510 N N . THR B 1 79 ? 3.18 22.672 14.562 1 93.81 79 THR B N 1
ATOM 1511 C CA . THR B 1 79 ? 4.16 21.891 13.82 1 93.81 79 THR B CA 1
ATOM 1512 C C . THR B 1 79 ? 5.164 21.234 14.766 1 93.81 79 THR B C 1
ATOM 1514 O O . THR B 1 79 ? 5.887 20.312 14.375 1 93.81 79 THR B O 1
ATOM 1517 N N . GLU B 1 80 ? 5.176 21.609 16.047 1 92.31 80 GLU B N 1
ATOM 1518 C CA . G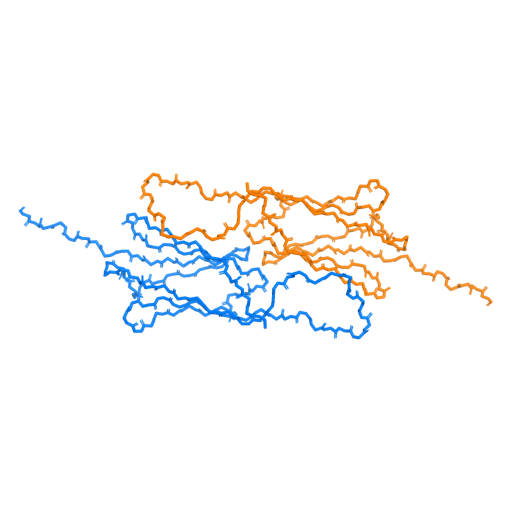LU B 1 80 ? 6.098 21.031 17.016 1 92.31 80 GLU B CA 1
ATOM 1519 C C . GLU B 1 80 ? 5.531 19.75 17.625 1 92.31 80 GLU B C 1
ATOM 1521 O O . GLU B 1 80 ? 6.246 19 18.297 1 92.31 80 GLU B O 1
ATOM 1526 N N . GLN B 1 81 ? 4.305 19.422 17.328 1 94.25 81 GLN B N 1
ATOM 1527 C CA . GLN B 1 81 ? 3.654 18.266 17.953 1 94.25 81 GLN B CA 1
ATOM 1528 C C . GLN B 1 81 ? 3.189 17.266 16.906 1 94.25 81 GLN B C 1
ATOM 1530 O O . GLN B 1 81 ? 2.107 16.688 17.016 1 94.25 81 GLN B O 1
ATOM 1535 N N . VAL B 1 82 ? 3.947 17.078 15.938 1 96 82 VAL B N 1
ATOM 1536 C CA . VAL B 1 82 ? 3.598 16.156 14.852 1 96 82 VAL B CA 1
ATOM 1537 C C . VAL B 1 82 ? 3.764 14.719 15.32 1 96 82 VAL B C 1
ATOM 1539 O O . VAL B 1 82 ? 4.754 14.375 15.977 1 96 82 VAL B O 1
ATOM 1542 N N . LYS B 1 83 ? 2.789 13.93 15.07 1 96.94 83 LYS B N 1
ATOM 1543 C CA . LYS B 1 83 ? 2.844 12.5 15.359 1 96.94 83 LYS B CA 1
ATOM 1544 C C . LYS B 1 83 ? 2.697 11.68 14.086 1 96.94 83 LYS B C 1
ATOM 1546 O O . LYS B 1 83 ? 1.899 12.016 13.203 1 96.94 83 LYS B O 1
ATOM 1551 N N . ALA B 1 84 ? 3.5 10.633 14.055 1 97.56 84 ALA B N 1
ATOM 1552 C CA . ALA B 1 84 ? 3.447 9.781 12.875 1 97.56 84 ALA B CA 1
ATOM 1553 C C . ALA B 1 84 ? 3.457 8.305 13.266 1 97.56 84 ALA B C 1
ATOM 1555 O O . ALA B 1 84 ? 4.145 7.906 14.203 1 97.56 84 ALA B O 1
ATOM 1556 N N . SER B 1 85 ? 2.682 7.527 12.594 1 97.31 85 SER B N 1
ATOM 1557 C CA . SER B 1 85 ? 2.654 6.082 12.773 1 97.31 85 SER B CA 1
ATOM 1558 C C . SER B 1 85 ? 2.408 5.363 11.445 1 97.31 85 SER B C 1
ATOM 1560 O O . SER B 1 85 ? 1.859 5.949 10.508 1 97.31 85 SER B O 1
ATOM 1562 N N . ILE B 1 86 ? 2.869 4.137 11.375 1 95.56 86 ILE B N 1
ATOM 1563 C CA . ILE B 1 86 ? 2.621 3.322 10.195 1 95.56 86 ILE B CA 1
ATOM 1564 C C . ILE B 1 86 ? 1.955 2.01 10.602 1 95.56 86 ILE B C 1
ATOM 1566 O O . ILE B 1 86 ? 2.385 1.358 11.555 1 95.56 86 ILE B O 1
ATOM 1570 N N . GLU B 1 87 ? 0.887 1.758 9.953 1 94.62 87 GLU B N 1
ATOM 1571 C CA . GLU B 1 87 ? 0.162 0.509 10.172 1 94.62 87 GLU B CA 1
ATOM 1572 C C . GLU B 1 87 ? -0.354 -0.068 8.859 1 94.62 87 GLU B C 1
ATOM 1574 O O . GLU B 1 87 ? -0.99 0.636 8.07 1 94.62 87 GLU B O 1
ATOM 1579 N N . ASN B 1 88 ? 0.002 -1.313 8.609 1 93.88 88 ASN B N 1
ATOM 1580 C CA . ASN B 1 88 ? -0.474 -2.014 7.422 1 93.88 88 ASN B CA 1
ATOM 1581 C C . ASN B 1 88 ? -0.16 -1.232 6.148 1 93.88 88 ASN B C 1
ATOM 1583 O O . ASN B 1 88 ? -1.006 -1.12 5.258 1 93.88 88 ASN B O 1
ATOM 1587 N N . GLY B 1 89 ? 0.975 -0.657 6.195 1 94.38 89 GLY B N 1
ATOM 1588 C CA . GLY B 1 89 ? 1.471 0.002 5 1 94.38 89 GLY B CA 1
ATOM 1589 C C . GLY B 1 89 ? 0.874 1.381 4.785 1 94.38 89 GLY B C 1
ATOM 1590 O O . GLY B 1 89 ? 0.984 1.95 3.699 1 94.38 89 GLY B O 1
ATOM 1591 N N . VAL B 1 90 ? 0.183 1.922 5.852 1 95.44 90 VAL B N 1
ATOM 1592 C CA . VAL B 1 90 ? -0.36 3.273 5.77 1 95.44 90 VAL B CA 1
ATOM 1593 C C . VAL B 1 90 ? 0.31 4.164 6.812 1 95.44 90 VAL B C 1
ATOM 1595 O O . VAL B 1 90 ? 0.303 3.846 8.008 1 95.44 90 VAL B O 1
ATOM 1598 N N . LEU B 1 91 ? 0.866 5.223 6.324 1 97 91 LEU B N 1
ATOM 1599 C CA . LEU B 1 91 ? 1.408 6.238 7.219 1 97 91 LEU B CA 1
ATOM 1600 C C . LEU B 1 91 ? 0.328 7.234 7.629 1 97 91 LEU B C 1
ATOM 1602 O O . LEU B 1 91 ? -0.413 7.738 6.781 1 97 91 LEU B O 1
ATOM 1606 N N . THR B 1 92 ? 0.226 7.469 8.898 1 97.75 92 THR B N 1
ATOM 1607 C CA . THR B 1 92 ? -0.649 8.523 9.398 1 97.75 92 THR B CA 1
ATOM 1608 C C . THR B 1 92 ? 0.161 9.602 10.109 1 97.75 92 THR B C 1
ATOM 1610 O O . THR B 1 92 ? 0.878 9.32 11.07 1 97.75 92 THR B O 1
ATOM 1613 N N . VAL B 1 93 ? 0.069 10.766 9.617 1 98.38 93 VAL B N 1
ATOM 1614 C CA . VAL B 1 93 ? 0.708 11.914 10.242 1 98.38 93 VAL B CA 1
ATOM 1615 C C . VAL B 1 93 ? -0.356 12.859 10.789 1 98.38 93 VAL B C 1
ATOM 1617 O O . VAL B 1 93 ? -1.271 13.266 10.07 1 98.38 93 VAL B O 1
ATOM 1620 N N . THR B 1 94 ? -0.214 13.18 12.039 1 98.38 94 THR B N 1
ATOM 1621 C CA . THR B 1 94 ? -1.162 14.078 12.688 1 98.38 94 THR B CA 1
ATOM 1622 C C . THR B 1 94 ? -0.463 15.344 13.172 1 98.38 94 THR B C 1
ATOM 1624 O O . THR B 1 94 ? 0.546 15.273 13.875 1 98.38 94 THR B O 1
ATOM 1627 N N . VAL B 1 95 ? -1.052 16.438 12.766 1 98 95 VAL B N 1
ATOM 1628 C CA . VAL B 1 95 ? -0.563 17.734 13.203 1 98 95 VAL B CA 1
ATOM 1629 C C . VAL B 1 95 ? -1.662 18.469 13.969 1 98 95 VAL B C 1
ATOM 1631 O O . VAL B 1 95 ? -2.617 18.969 13.375 1 98 95 VAL B O 1
ATOM 1634 N N . PRO B 1 96 ? -1.504 18.609 15.25 1 97.56 96 PRO B N 1
ATOM 1635 C CA . PRO B 1 96 ? -2.541 19.281 16.031 1 97.56 96 PRO B CA 1
ATOM 1636 C C . PRO B 1 96 ? -2.713 20.75 15.641 1 97.56 96 PRO B C 1
ATOM 1638 O O . PRO B 1 96 ? -1.803 21.344 15.062 1 97.56 96 PRO B O 1
ATOM 1641 N N . LYS B 1 97 ? -3.938 21.234 15.875 1 95.44 97 LYS B N 1
ATOM 1642 C CA . LYS B 1 97 ? -4.215 22.656 15.633 1 95.44 97 LYS B CA 1
ATOM 1643 C C . LYS B 1 97 ? -3.982 23.484 16.891 1 95.44 97 LYS B C 1
ATOM 1645 O O . LYS B 1 97 ? -4.109 22.984 18 1 95.44 97 LYS B O 1
ATOM 1650 N N . GLU B 1 98 ? -3.719 24.75 16.625 1 89 98 GLU B N 1
ATOM 1651 C CA . GLU B 1 98 ? -3.625 25.688 17.75 1 89 98 GLU B CA 1
ATOM 1652 C C . GLU B 1 98 ? -5.008 26.016 18.297 1 89 98 GLU B C 1
ATOM 1654 O O . GLU B 1 98 ? -5.98 26.094 17.547 1 89 98 GLU B O 1
ATOM 1659 N N . GLN B 1 99 ? -5.293 25.766 19.578 1 74.5 99 GLN B N 1
ATOM 1660 C CA . GLN B 1 99 ? -6.551 26.141 20.219 1 74.5 99 GLN B CA 1
ATOM 1661 C C . GLN B 1 99 ? -6.785 27.656 20.125 1 74.5 99 GLN B C 1
ATOM 1663 O O . GLN B 1 99 ? -5.859 28.438 20.328 1 74.5 99 GLN B O 1
ATOM 1668 N N . VAL B 1 100 ? -7.672 28 19.203 1 60.66 100 VAL B N 1
ATOM 1669 C CA . VAL B 1 100 ? -8.047 29.422 19.234 1 60.66 100 VAL B CA 1
ATOM 1670 C C . VAL B 1 100 ? -8.461 29.812 20.641 1 60.66 100 VAL B C 1
ATOM 1672 O O . VAL B 1 100 ? -9.32 29.172 21.25 1 60.66 100 VAL B O 1
ATOM 1675 N N . LYS B 1 101 ? -7.605 30.359 21.375 1 56.03 101 LYS B N 1
ATOM 1676 C CA . LYS B 1 101 ? -8.008 30.984 22.641 1 56.03 101 LYS B CA 1
ATOM 1677 C C . LYS B 1 101 ? -9.281 31.797 22.469 1 56.03 101 LYS B C 1
ATOM 1679 O O . LYS B 1 101 ? -9.406 32.594 21.516 1 56.03 101 LYS B O 1
ATOM 1684 N N . LYS B 1 102 ? -10.438 31.203 22.797 1 54.44 102 LYS B N 1
ATOM 1685 C CA . LYS B 1 102 ? -11.609 32.062 22.906 1 54.44 102 LYS B CA 1
ATOM 1686 C C . LYS B 1 102 ? -11.242 33.406 23.516 1 54.44 102 LYS B C 1
ATOM 1688 O O . LYS B 1 102 ? -10.594 33.469 24.562 1 54.44 102 LYS B O 1
ATOM 1693 N N . PRO B 1 103 ? -11.305 34.438 22.766 1 53.97 103 PRO B N 1
ATOM 1694 C CA . PRO B 1 103 ? -11.156 35.75 23.406 1 53.97 103 PRO B CA 1
ATOM 1695 C C . PRO B 1 103 ? -11.984 35.875 24.672 1 53.97 103 PRO B C 1
ATOM 1697 O O . PRO B 1 103 ? -13.094 35.344 24.75 1 53.97 103 PRO B O 1
ATOM 1700 N N . HIS B 1 104 ? -11.352 35.75 25.781 1 49.03 104 HIS B N 1
ATOM 1701 C CA . HIS B 1 104 ? -12.07 36.219 26.953 1 49.03 104 HIS B CA 1
ATOM 1702 C C . HIS B 1 104 ? -12.797 37.531 26.688 1 49.03 104 HIS B C 1
ATOM 1704 O O . HIS B 1 104 ? -12.156 38.562 26.375 1 49.03 104 HIS B O 1
ATOM 1710 N N . VAL B 1 105 ? -13.852 37.375 25.906 1 41.53 105 VAL B N 1
ATOM 1711 C CA . VAL B 1 105 ? -14.602 38.594 26.141 1 41.53 105 VAL B CA 1
ATOM 1712 C C . VAL B 1 105 ? -15.188 38.594 27.562 1 41.53 105 VAL B C 1
ATOM 1714 O O . VAL B 1 105 ? -15.656 37.531 28.031 1 41.53 105 VAL B O 1
#

Radius of gyration: 21.2 Å; Cα contacts (8 Å, |Δi|>4): 468; chains: 2; bounding box: 38×81×45 Å

Nearest PDB structures (foldseek):
  5ds2-assembly2_D  TM=9.804E-01  e=4.994E-13  Pisum sativum
  1gme-assembly1_B  TM=9.156E-01  e=3.231E-12  Triticum aestivum
  2byu-assembly1_B  TM=9.396E-01  e=6.129E-12  Triticum aestivum
  2h50-assembly1_P  TM=9.667E-01  e=2.730E-11  Saccharomyces cerevisiae
  1gme-assembly1_A  TM=8.608E-01  e=1.153E-10  Triticum aestivum

Solvent-accessible surface area (backbone atoms only — not comparable to full-atom values): 11683 Å² total; per-residue (Å²): 110,76,32,81,67,32,42,27,31,36,33,46,91,60,26,39,37,34,40,31,55,40,48,68,50,52,71,91,48,48,47,79,46,76,44,82,88,49,23,41,35,43,34,39,61,41,77,62,81,76,80,48,89,72,46,45,75,80,38,83,52,57,75,34,36,50,38,75,45,78,44,78,51,63,87,50,46,34,79,89,57,60,43,74,49,69,50,38,7,26,35,38,37,37,28,34,42,57,77,75,71,70,74,82,118,109,79,32,83,66,35,42,27,30,37,33,46,91,59,27,39,39,35,40,30,54,39,49,67,50,53,71,90,49,48,47,77,44,75,45,84,85,48,24,41,35,42,33,39,60,40,78,62,81,76,82,48,89,72,46,45,76,78,39,84,52,59,76,35,36,49,37,74,47,79,44,77,52,62,89,48,47,34,79,90,58,61,41,73,50,72,51,39,9,25,37,40,37,38,28,34,42,56,77,75,73,70,72,83,120

Organism: Pisum sativum (NCBI:txid3888)

Foldseek 3Di:
DADDWDWDWDDDPWWIKIKTQAPPDDPVFWDWDQDPQQKIKIKGWFDDPDDDPPDDDPDDDDDGTIYMDIDHDDPQWQRVDWDWDDDNRMIMIITTGHPPPPPPD/DADDWDWDWDDDPWWIKIKTQAPPDDPVFWDWDQDPQQKIKIKGWFDDDDDDPPDDDPDDDDDGTIYMDIDHDDPQWQRVDWDWDDDNRMIMIITTGHPPPPPPD